Protein AF-A0A0C3BQ98-F1 (afdb_monomer)

Mean predicted aligned error: 16.41 Å

Foldseek 3Di:
DDDDDDDDDPDDDDPPPDDDDPDPDDDDDDDDDDDDPDPDPQDPVSVVVCVPVVDPPVPDPDPPPPDAAPPNHNQNPDLVSLVVLLVVLVVVLVVLVVQLLCLVVDPVSLLCNVVSVVVSCCSLVVSLVVLVCQLVPPPDVSNNVSSVVSNVSSVVVVVCVVPPPSSVVSVVVSDPPPDD

Solvent-accessible surface area (backbone atoms only — not comparable to full-atom values): 11215 Å² total; per-residue (Å²): 133,86,91,85,90,86,84,85,79,88,78,77,85,79,85,73,85,77,87,81,80,91,68,87,83,77,87,74,84,84,70,88,77,77,96,66,95,70,86,67,78,75,48,77,68,51,53,53,49,49,57,55,69,76,44,77,70,74,83,67,86,64,58,98,79,60,88,52,14,63,96,65,35,76,68,41,72,48,42,69,33,36,44,54,51,38,52,56,42,50,54,53,41,51,57,49,50,56,52,50,65,52,17,83,80,35,75,75,43,40,75,41,38,66,62,51,49,51,52,43,48,53,57,50,49,59,52,39,55,51,19,54,49,35,50,74,67,50,91,52,63,63,42,20,52,28,17,46,53,27,30,52,57,51,53,52,52,49,53,53,59,79,66,34,62,70,57,52,57,50,51,61,69,61,48,79,78,77,84,124

Radius of gyration: 25.15 Å; Cα contacts (8 Å, |Δi|>4): 95; chains: 1; bounding box: 72×60×64 Å

Structure (mmCIF, N/CA/C/O backbone):
data_AF-A0A0C3BQ98-F1
#
_entry.id   AF-A0A0C3BQ98-F1
#
loop_
_atom_site.group_PDB
_atom_site.id
_atom_site.type_symbol
_atom_site.label_atom_id
_atom_site.label_alt_id
_atom_site.label_comp_id
_atom_site.label_asym_id
_atom_site.label_entity_id
_atom_site.label_seq_id
_atom_site.pdbx_PDB_ins_code
_atom_site.Cartn_x
_atom_site.Cartn_y
_atom_site.Cartn_z
_atom_site.occupancy
_atom_site.B_iso_or_equiv
_atom_site.auth_seq_id
_atom_site.auth_comp_id
_atom_site.auth_asym_id
_atom_site.auth_atom_id
_atom_site.pdbx_PDB_model_num
ATOM 1 N N . MET A 1 1 ? -57.034 15.937 5.889 1.00 37.66 1 MET A N 1
ATOM 2 C CA . MET A 1 1 ? -57.687 14.872 5.102 1.00 37.66 1 MET A CA 1
ATOM 3 C C . MET A 1 1 ? -56.720 14.397 4.022 1.00 37.66 1 MET A C 1
ATOM 5 O O . MET A 1 1 ? -56.226 15.242 3.297 1.00 37.66 1 MET A O 1
ATOM 9 N N . LEU A 1 2 ? -56.441 13.083 4.004 1.00 43.16 2 LEU A N 1
ATOM 10 C CA . LEU A 1 2 ? -56.096 12.201 2.862 1.00 43.16 2 LEU A CA 1
ATOM 11 C C . LEU A 1 2 ? -55.005 12.688 1.869 1.00 43.16 2 LEU A C 1
ATOM 13 O O . LEU A 1 2 ? -55.239 13.595 1.090 1.00 43.16 2 LEU A O 1
ATOM 17 N N . ALA A 1 3 ? -53.755 12.208 1.924 1.00 34.78 3 ALA A N 1
ATOM 18 C CA . ALA A 1 3 ? -53.226 10.888 1.511 1.00 34.78 3 ALA A CA 1
ATOM 19 C C . ALA A 1 3 ? -52.983 10.709 -0.009 1.00 34.78 3 ALA A C 1
ATOM 21 O O . ALA A 1 3 ? -53.941 10.653 -0.772 1.00 34.78 3 ALA A O 1
ATOM 22 N N . ARG A 1 4 ? -51.700 10.509 -0.388 1.00 40.12 4 ARG A N 1
ATOM 23 C CA . ARG A 1 4 ? -51.112 9.464 -1.286 1.00 40.12 4 ARG A CA 1
ATOM 24 C C . ARG A 1 4 ? -49.801 9.971 -1.935 1.00 40.12 4 ARG A C 1
ATOM 26 O O . ARG A 1 4 ? -49.842 10.838 -2.790 1.00 40.12 4 ARG A O 1
ATOM 33 N N . THR A 1 5 ? -48.607 9.683 -1.400 1.00 40.16 5 THR A N 1
ATOM 34 C CA . THR A 1 5 ? -47.662 8.569 -1.701 1.00 40.16 5 THR A CA 1
ATOM 35 C C . THR A 1 5 ? -47.377 8.237 -3.170 1.00 40.16 5 THR A C 1
ATOM 37 O O . THR A 1 5 ? -48.206 7.618 -3.826 1.00 40.16 5 THR A O 1
ATOM 40 N N . ALA A 1 6 ? -46.111 8.425 -3.564 1.00 42.19 6 ALA A N 1
ATOM 41 C CA . ALA A 1 6 ? -45.351 7.491 -4.398 1.00 42.19 6 ALA A CA 1
ATOM 42 C C . ALA A 1 6 ? -43.887 7.467 -3.911 1.00 42.19 6 ALA A C 1
ATOM 44 O O . ALA A 1 6 ? -43.176 8.467 -3.968 1.00 42.19 6 ALA A O 1
ATOM 45 N N . ARG A 1 7 ? -43.473 6.325 -3.350 1.00 40.81 7 ARG A N 1
ATOM 46 C CA . ARG A 1 7 ? -42.096 5.998 -2.956 1.00 40.81 7 ARG A CA 1
ATOM 47 C C . ARG A 1 7 ? -41.482 5.217 -4.114 1.00 40.81 7 ARG A C 1
ATOM 49 O O . ARG A 1 7 ? -42.047 4.191 -4.466 1.00 40.81 7 ARG A O 1
ATOM 56 N N . ASN A 1 8 ? -40.328 5.627 -4.629 1.00 41.59 8 ASN A N 1
ATOM 57 C CA . ASN A 1 8 ? -39.486 4.755 -5.451 1.00 41.59 8 ASN A CA 1
ATOM 58 C C . ASN A 1 8 ? -38.131 4.599 -4.765 1.00 41.59 8 ASN A C 1
ATOM 60 O O . ASN A 1 8 ? -37.194 5.362 -4.979 1.00 41.59 8 ASN A O 1
ATOM 64 N N . ALA A 1 9 ? -38.078 3.600 -3.886 1.00 42.41 9 ALA A N 1
ATOM 65 C CA . ALA A 1 9 ? -36.849 3.039 -3.360 1.00 42.41 9 ALA A CA 1
ATOM 66 C C . ALA A 1 9 ? -36.303 2.046 -4.396 1.00 42.41 9 ALA A C 1
ATOM 68 O O . ALA A 1 9 ? -36.910 1.005 -4.644 1.00 42.41 9 ALA A O 1
ATOM 69 N N . LEU A 1 10 ? -35.158 2.363 -4.998 1.00 44.34 10 LEU A N 1
ATOM 70 C CA . LEU A 1 10 ? -34.371 1.404 -5.768 1.00 44.34 10 LEU A CA 1
ATOM 71 C C . LEU A 1 10 ? -33.711 0.431 -4.784 1.00 44.34 10 LEU A C 1
ATOM 73 O O . LEU A 1 10 ? -32.634 0.674 -4.241 1.00 44.34 10 LEU A O 1
ATOM 77 N N . LEU A 1 11 ? -34.419 -0.663 -4.515 1.00 43.22 11 LEU A N 1
ATOM 78 C CA . LEU A 1 11 ? -33.929 -1.812 -3.768 1.00 43.22 11 LEU A CA 1
ATOM 79 C C . LEU A 1 11 ? -32.884 -2.547 -4.616 1.00 43.22 11 LEU A C 1
ATOM 81 O O . LEU A 1 11 ? -33.194 -3.164 -5.632 1.00 43.22 11 LEU A O 1
ATOM 85 N N . LYS A 1 12 ? -31.629 -2.475 -4.178 1.00 54.31 12 LYS A N 1
ATOM 86 C CA . LYS A 1 12 ? -30.511 -3.260 -4.706 1.00 54.31 12 LYS A CA 1
ATOM 87 C C . LYS A 1 12 ? -30.712 -4.730 -4.294 1.00 54.31 12 LYS A C 1
ATOM 89 O O . LYS A 1 12 ? -30.929 -4.978 -3.105 1.00 54.31 12 LYS A O 1
ATOM 94 N N . PRO A 1 13 ? -30.654 -5.716 -5.205 1.00 43.34 13 PRO A N 1
ATOM 95 C CA . PRO A 1 13 ? -3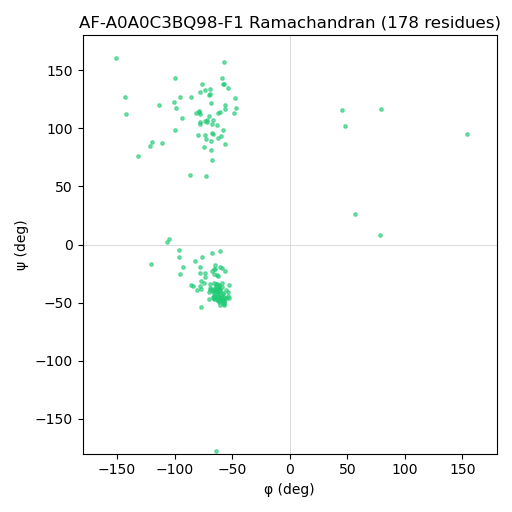0.817 -7.108 -4.813 1.00 43.34 13 PRO A CA 1
ATOM 96 C C . PRO A 1 13 ? -29.622 -7.574 -3.970 1.00 43.34 13 PRO A C 1
ATOM 98 O O . PRO A 1 13 ? -28.467 -7.528 -4.386 1.00 43.34 13 PRO A O 1
ATOM 101 N N . SER A 1 14 ? -29.939 -8.031 -2.759 1.00 50.44 14 SER A N 1
ATOM 102 C CA . SER A 1 14 ? -29.071 -8.824 -1.894 1.00 50.44 14 SER A CA 1
ATOM 103 C C . SER A 1 14 ? -28.863 -10.192 -2.544 1.00 50.44 14 SER A C 1
ATOM 105 O O . SER A 1 14 ? -29.749 -11.046 -2.502 1.00 50.44 14 SER A O 1
ATOM 107 N N . SER A 1 15 ? -27.697 -10.428 -3.144 1.00 50.41 15 SER A N 1
ATOM 108 C CA . SER A 1 15 ? -27.274 -11.779 -3.515 1.00 50.41 15 SER A CA 1
ATOM 109 C C . SER A 1 15 ? -26.844 -12.519 -2.248 1.00 50.41 15 SER A C 1
ATOM 111 O O . SER A 1 15 ? -25.676 -12.545 -1.862 1.00 50.41 15 SER A O 1
ATOM 113 N N . ARG A 1 16 ? -27.834 -13.078 -1.554 1.00 50.12 16 ARG A N 1
ATOM 114 C CA . ARG A 1 16 ? -27.657 -14.016 -0.449 1.00 50.12 16 ARG A CA 1
ATOM 115 C C . ARG A 1 16 ? -27.222 -15.348 -1.070 1.00 50.12 16 ARG A C 1
ATOM 117 O O . ARG A 1 16 ? -28.027 -16.008 -1.722 1.00 50.12 16 ARG A O 1
ATOM 124 N N . PHE A 1 17 ? -25.950 -15.715 -0.929 1.00 48.34 17 PHE A N 1
ATOM 125 C CA . PHE A 1 17 ? -25.436 -16.999 -1.409 1.00 48.34 17 PHE A CA 1
ATOM 126 C C . PHE A 1 17 ? -26.148 -18.129 -0.645 1.00 48.34 17 PHE A C 1
ATOM 128 O O . PHE A 1 17 ? -25.888 -18.363 0.534 1.00 48.34 17 PHE A O 1
ATOM 135 N N . ARG A 1 18 ? -27.124 -18.779 -1.290 1.00 46.47 18 ARG A N 1
ATOM 136 C CA . ARG A 1 18 ? -27.771 -19.997 -0.789 1.00 46.47 18 ARG A CA 1
ATOM 137 C C . ARG A 1 18 ? -26.822 -21.157 -1.069 1.00 46.47 18 ARG A C 1
ATOM 139 O O . ARG A 1 18 ? -26.722 -21.614 -2.203 1.00 46.47 18 ARG A O 1
ATOM 146 N N . GLY A 1 19 ? -26.135 -21.624 -0.032 1.00 47.50 19 GLY A N 1
ATOM 147 C CA . GLY A 1 19 ? -25.461 -22.914 -0.063 1.00 47.50 19 GLY A CA 1
ATOM 148 C C . GLY A 1 19 ? -26.493 -24.025 -0.250 1.00 47.50 19 GLY A C 1
ATOM 149 O O . GLY A 1 19 ? -27.320 -24.258 0.628 1.00 47.50 19 GLY A O 1
ATOM 150 N N . CYS A 1 20 ? -26.442 -24.699 -1.395 1.00 55.78 20 CYS A N 1
ATOM 151 C CA . CYS A 1 20 ? -27.194 -25.919 -1.663 1.00 55.78 20 CYS A CA 1
ATOM 152 C C . CYS A 1 20 ? -26.246 -26.960 -2.265 1.00 55.78 20 CYS A C 1
ATOM 154 O O . CYS A 1 20 ? -26.282 -27.220 -3.461 1.00 55.78 20 CYS A O 1
ATOM 156 N N . LEU A 1 21 ? -25.412 -27.576 -1.426 1.00 48.00 21 LEU A N 1
ATOM 157 C CA . LEU A 1 21 ? -24.852 -28.895 -1.713 1.00 48.00 21 LEU A CA 1
ATOM 158 C C . LEU A 1 21 ? -25.262 -29.832 -0.578 1.00 48.00 21 LEU A C 1
ATOM 160 O O . LEU A 1 21 ? -24.557 -30.030 0.406 1.00 48.00 21 LEU A O 1
ATOM 164 N N . HIS A 1 22 ? -26.469 -30.377 -0.722 1.00 53.94 22 HIS A N 1
ATOM 165 C CA . HIS A 1 22 ? -26.856 -31.628 -0.083 1.00 53.94 22 HIS A CA 1
ATOM 166 C C . HIS A 1 22 ? -26.042 -32.750 -0.741 1.00 53.94 22 HIS A C 1
ATOM 168 O O . HIS A 1 22 ? -26.472 -33.341 -1.728 1.0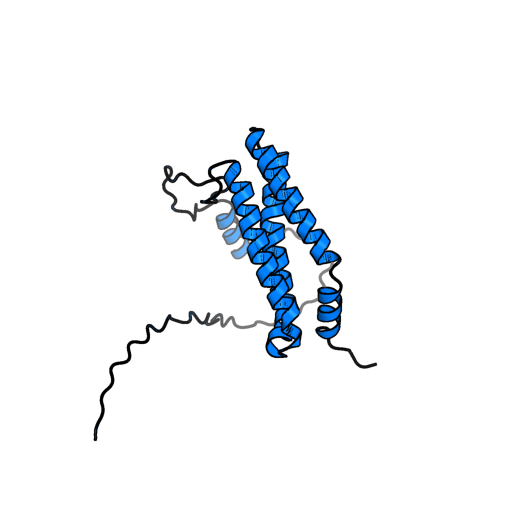0 53.94 22 HIS A O 1
ATOM 174 N N . ALA A 1 23 ? -24.856 -33.035 -0.211 1.00 51.78 23 ALA A N 1
ATOM 175 C CA . ALA A 1 23 ? -24.149 -34.276 -0.498 1.00 51.78 23 ALA A CA 1
ATOM 176 C C . ALA A 1 23 ? -24.377 -35.231 0.679 1.00 51.78 23 ALA A C 1
ATOM 178 O O . ALA A 1 23 ? -24.113 -34.887 1.833 1.00 51.78 23 ALA A O 1
ATOM 179 N N . LYS A 1 24 ? -24.922 -36.420 0.395 1.00 45.72 24 LYS A N 1
ATOM 180 C CA . LYS A 1 24 ? -25.098 -37.486 1.388 1.00 45.72 24 LYS A CA 1
ATOM 181 C C . LYS A 1 24 ? -23.743 -37.806 2.019 1.00 45.72 24 LYS A C 1
ATOM 183 O O . LYS A 1 24 ? -22.821 -38.262 1.349 1.00 45.72 24 LYS A O 1
ATOM 188 N N . ARG A 1 25 ? -23.644 -37.556 3.322 1.00 42.38 25 ARG A N 1
ATOM 189 C CA . ARG A 1 25 ? -22.464 -37.810 4.145 1.00 42.38 25 ARG A CA 1
ATOM 190 C C . ARG A 1 25 ? -22.341 -39.319 4.375 1.00 42.38 25 ARG A C 1
ATOM 192 O O . ARG A 1 25 ? -22.972 -39.847 5.284 1.00 42.38 25 ARG A O 1
ATOM 199 N N . ASN A 1 26 ? -21.557 -40.012 3.551 1.00 45.25 26 ASN A N 1
ATOM 200 C CA . ASN A 1 26 ? -21.072 -41.344 3.907 1.00 45.25 26 ASN A CA 1
ATOM 201 C C . ASN A 1 26 ? -19.897 -41.172 4.872 1.00 45.25 26 ASN A C 1
ATOM 203 O O . ASN A 1 26 ? -18.868 -40.592 4.530 1.00 45.25 26 ASN A O 1
ATOM 207 N N . VAL A 1 27 ? -20.094 -41.623 6.107 1.00 44.62 27 VAL A N 1
ATOM 208 C CA . VAL A 1 27 ? -19.064 -41.647 7.143 1.00 44.62 27 VAL A CA 1
ATOM 209 C C . VAL A 1 27 ? -18.070 -42.744 6.776 1.00 44.62 27 VAL A C 1
ATOM 211 O O . VAL A 1 27 ? -18.381 -43.925 6.890 1.00 44.62 27 VAL A O 1
ATOM 214 N N . VAL A 1 28 ? -16.878 -42.358 6.328 1.00 48.75 28 VAL A N 1
ATOM 215 C CA . VAL A 1 28 ? -15.735 -43.271 6.243 1.00 48.75 28 VAL A CA 1
ATOM 216 C C . VAL A 1 28 ? -14.879 -43.030 7.480 1.00 48.75 28 VAL A C 1
ATOM 218 O O . VAL A 1 28 ? -14.391 -41.923 7.704 1.00 48.75 28 VAL A O 1
ATOM 221 N N . HIS A 1 29 ? -14.747 -44.062 8.310 1.00 44.69 29 HIS A N 1
ATOM 222 C CA . HIS A 1 29 ? -13.857 -44.067 9.465 1.00 44.69 29 HIS A CA 1
ATOM 223 C C . HIS A 1 29 ? -12.418 -43.768 9.024 1.00 44.69 29 HIS A C 1
ATOM 225 O O . HIS A 1 29 ? -11.831 -44.507 8.234 1.00 44.69 29 HIS A O 1
ATOM 231 N N . VAL A 1 30 ? -11.844 -42.686 9.551 1.00 42.62 30 VAL A N 1
ATOM 232 C CA . VAL A 1 30 ? -10.431 -42.348 9.361 1.00 42.62 30 VAL A CA 1
ATOM 233 C C . VAL A 1 30 ? -9.614 -43.207 10.323 1.00 42.62 30 VAL A C 1
ATOM 235 O O . VAL A 1 30 ? -9.442 -42.865 11.490 1.00 42.62 30 VAL A O 1
ATOM 238 N N . ALA A 1 31 ? -9.133 -44.350 9.839 1.00 52.94 31 ALA A N 1
ATOM 239 C CA . ALA A 1 31 ? -7.988 -45.009 10.450 1.00 52.94 31 ALA A CA 1
ATOM 240 C C . ALA A 1 31 ? -6.726 -44.205 10.099 1.00 52.94 31 ALA A C 1
ATOM 242 O O . ALA A 1 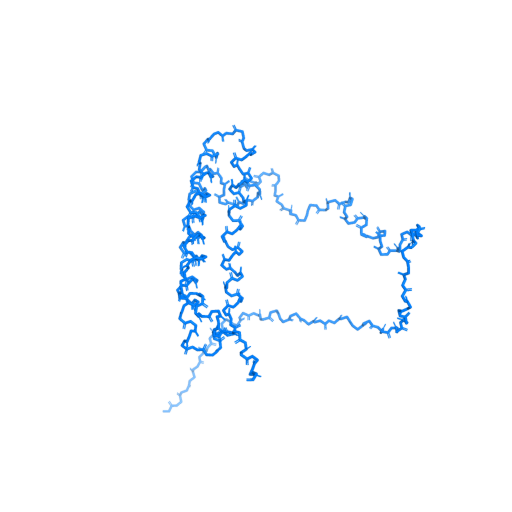31 ? -6.541 -43.808 8.946 1.00 52.94 31 ALA A O 1
ATOM 243 N N . SER A 1 32 ? -5.893 -43.946 11.110 1.00 53.06 32 SER A N 1
ATOM 244 C CA . SER A 1 32 ? -4.603 -43.258 11.001 1.00 53.06 32 SER A CA 1
ATOM 245 C C . SER A 1 32 ? -3.784 -43.822 9.835 1.00 53.06 32 SER A C 1
ATOM 247 O O . SER A 1 32 ? -3.474 -45.013 9.809 1.00 53.06 32 SER A O 1
ATOM 249 N N . ARG A 1 33 ? -3.477 -42.985 8.837 1.00 50.53 33 ARG A N 1
ATOM 250 C CA . ARG A 1 33 ? -2.688 -43.384 7.667 1.00 50.53 33 ARG A CA 1
ATOM 251 C C . ARG A 1 33 ? -1.219 -43.062 7.915 1.00 50.53 33 ARG A C 1
ATOM 253 O O . ARG A 1 33 ? -0.826 -41.899 7.898 1.00 50.53 33 ARG A O 1
ATOM 260 N N . SER A 1 34 ? -0.419 -44.104 8.116 1.00 50.38 34 SER A N 1
ATOM 261 C CA . SER A 1 34 ? 1.034 -44.057 7.955 1.00 50.38 34 SER A CA 1
ATOM 262 C C . SER A 1 34 ? 1.379 -43.621 6.527 1.00 50.38 34 SER A C 1
ATOM 264 O O . SER A 1 34 ? 0.732 -44.052 5.571 1.00 50.38 34 SER A O 1
ATOM 266 N N . ALA A 1 35 ? 2.376 -42.746 6.385 1.00 51.47 35 ALA A N 1
ATOM 267 C CA . ALA A 1 35 ? 2.827 -42.230 5.099 1.00 51.47 35 ALA A CA 1
ATOM 268 C C . ALA A 1 35 ? 3.460 -43.352 4.262 1.00 51.47 35 ALA A C 1
ATOM 270 O O . ALA A 1 35 ? 4.635 -43.680 4.400 1.00 51.47 35 ALA A O 1
ATOM 271 N N . SER A 1 36 ? 2.655 -43.947 3.392 1.00 51.03 36 SER A N 1
ATOM 272 C CA . SER A 1 36 ? 3.108 -44.773 2.283 1.00 51.03 36 SER A CA 1
ATOM 273 C C . SER A 1 36 ? 2.741 -44.033 1.005 1.00 51.03 36 SER A C 1
ATOM 275 O O . SER A 1 36 ? 1.569 -43.738 0.773 1.00 51.03 36 SER A O 1
ATOM 277 N N . THR A 1 37 ? 3.744 -43.703 0.196 1.00 58.44 37 THR A N 1
ATOM 278 C CA . THR A 1 37 ? 3.603 -43.169 -1.162 1.00 58.44 37 THR A CA 1
ATOM 279 C C . THR A 1 37 ? 3.014 -44.250 -2.067 1.00 58.44 37 THR A C 1
ATOM 281 O O . THR A 1 37 ? 3.694 -44.862 -2.883 1.00 58.44 37 THR A O 1
ATOM 284 N N . VAL A 1 38 ? 1.725 -44.527 -1.888 1.00 55.88 38 VAL A N 1
ATOM 285 C CA . VAL A 1 38 ? 0.943 -45.301 -2.844 1.00 55.88 38 VAL A CA 1
ATOM 286 C C . VAL A 1 38 ? 0.611 -44.350 -3.983 1.00 55.88 38 VAL A C 1
ATOM 288 O O . VAL A 1 38 ? -0.142 -43.394 -3.796 1.00 55.88 38 VAL A O 1
ATOM 291 N N . THR A 1 39 ? 1.187 -44.598 -5.156 1.00 61.97 39 THR A N 1
ATOM 292 C CA . THR A 1 39 ? 0.812 -43.935 -6.406 1.00 61.97 39 THR A CA 1
ATOM 293 C C . THR A 1 39 ? -0.590 -44.411 -6.781 1.00 61.97 39 THR A C 1
ATOM 295 O O . THR A 1 39 ? -0.769 -45.364 -7.535 1.00 61.97 39 THR A O 1
ATOM 298 N N . LEU A 1 40 ? -1.604 -43.812 -6.159 1.00 65.00 40 LEU A N 1
ATOM 299 C CA . LEU A 1 40 ? -2.990 -44.039 -6.535 1.00 65.00 40 LEU A CA 1
ATOM 300 C C . LEU A 1 40 ? -3.206 -43.407 -7.918 1.00 65.00 40 LEU A C 1
ATOM 302 O O . LEU A 1 40 ? -2.756 -42.278 -8.135 1.00 65.00 40 LEU A O 1
ATOM 306 N N . PRO A 1 41 ? -3.856 -44.108 -8.863 1.00 68.94 41 PRO A N 1
ATOM 307 C CA . PRO A 1 41 ? -4.253 -43.494 -10.120 1.00 68.94 41 PRO A CA 1
ATOM 308 C C . PRO A 1 41 ? -5.142 -42.288 -9.813 1.00 68.94 41 PRO A C 1
ATOM 310 O O . PRO A 1 41 ? -5.979 -42.356 -8.910 1.00 68.94 41 PRO A O 1
ATOM 313 N N . ALA A 1 42 ? -4.921 -41.194 -10.545 1.00 72.06 42 ALA A N 1
ATOM 314 C CA . ALA A 1 42 ? -5.669 -39.954 -10.390 1.00 72.06 42 ALA A CA 1
ATOM 315 C C . ALA A 1 42 ? -7.174 -40.257 -10.341 1.00 72.06 42 ALA A C 1
ATOM 317 O O . ALA A 1 42 ? -7.706 -40.945 -11.219 1.00 72.06 42 ALA A O 1
ATOM 318 N N . SER A 1 43 ? -7.849 -39.774 -9.295 1.00 79.81 43 SER A N 1
ATOM 319 C CA . SER A 1 43 ? -9.305 -39.830 -9.210 1.00 79.81 43 SER A CA 1
ATOM 320 C C . SER A 1 43 ? -9.911 -39.127 -10.427 1.00 79.81 43 SER A C 1
ATOM 322 O O . SER A 1 43 ? -9.289 -38.255 -11.033 1.00 79.81 43 SER A O 1
ATOM 324 N N . VAL A 1 44 ? -11.157 -39.456 -10.773 1.00 79.00 44 VAL A N 1
ATOM 325 C CA . VAL A 1 44 ? -11.905 -38.744 -11.827 1.00 79.00 44 VAL A CA 1
ATOM 326 C C . VAL A 1 44 ? -11.914 -37.229 -11.564 1.00 79.00 44 VAL A C 1
ATOM 328 O O . VAL A 1 44 ? -11.793 -36.440 -12.500 1.00 79.00 44 VAL A O 1
ATOM 331 N N . ASP A 1 45 ? -11.963 -36.834 -10.289 1.00 77.31 45 ASP A N 1
ATOM 332 C CA . ASP A 1 45 ? -11.874 -35.434 -9.863 1.00 77.31 45 ASP A CA 1
ATOM 333 C C . ASP A 1 45 ? -10.473 -34.838 -10.089 1.00 77.31 45 ASP A C 1
ATOM 335 O O . ASP A 1 45 ? -10.354 -33.701 -10.547 1.00 77.31 45 ASP A O 1
ATOM 339 N N . ASP A 1 46 ? -9.407 -35.607 -9.843 1.00 82.31 46 ASP A N 1
ATOM 340 C CA . ASP A 1 46 ? -8.022 -35.164 -10.059 1.00 82.31 46 ASP A CA 1
ATOM 341 C C . ASP A 1 46 ? -7.752 -34.939 -11.555 1.00 82.31 46 ASP A C 1
ATOM 343 O O . ASP A 1 46 ? -7.134 -33.948 -11.941 1.00 82.31 46 ASP A O 1
ATOM 347 N N . ILE A 1 47 ? -8.288 -35.808 -12.418 1.00 80.69 47 ILE A N 1
ATOM 348 C CA . ILE A 1 47 ? -8.206 -35.666 -13.881 1.00 80.69 47 ILE A CA 1
ATOM 349 C C . ILE A 1 47 ? -8.969 -34.416 -14.350 1.00 80.69 47 ILE A C 1
ATOM 351 O O . ILE A 1 47 ? -8.516 -33.702 -15.250 1.00 80.69 47 ILE A O 1
ATOM 355 N N . ALA A 1 48 ? -10.109 -34.108 -13.725 1.00 77.38 48 ALA A N 1
ATOM 356 C CA . ALA A 1 48 ? -10.858 -32.892 -14.024 1.00 77.38 48 ALA A CA 1
ATOM 357 C C . ALA A 1 48 ? -10.068 -31.623 -13.648 1.00 77.38 48 ALA A C 1
ATOM 359 O O . ALA A 1 48 ? -10.072 -30.658 -14.416 1.00 77.38 48 ALA A O 1
ATOM 360 N N . LEU A 1 49 ? -9.341 -31.631 -12.525 1.00 78.38 49 LEU A N 1
ATOM 361 C CA . LEU A 1 49 ? -8.470 -30.521 -12.123 1.00 78.38 49 LEU A CA 1
ATOM 362 C C . LEU A 1 49 ? -7.295 -30.326 -13.086 1.00 78.38 49 LEU A C 1
ATOM 364 O O . LEU A 1 49 ? -7.011 -29.188 -13.456 1.00 78.38 49 LEU A O 1
ATOM 368 N N . VAL A 1 50 ? -6.671 -31.410 -13.555 1.00 81.19 50 VAL A N 1
ATOM 369 C CA . VAL A 1 50 ? -5.602 -31.350 -14.571 1.00 81.19 50 VAL A CA 1
ATOM 370 C C . VAL A 1 50 ? -6.089 -30.608 -15.818 1.00 81.19 50 VAL A C 1
ATOM 372 O O . VAL A 1 50 ? -5.450 -29.661 -16.265 1.00 81.19 50 VAL A O 1
ATOM 375 N N . SER A 1 51 ? -7.291 -30.926 -16.311 1.00 76.56 51 SER A N 1
ATOM 376 C CA . SER A 1 51 ? -7.863 -30.235 -17.476 1.00 76.56 51 SER A CA 1
ATOM 377 C C . SER A 1 51 ? -8.135 -28.739 -17.254 1.00 76.56 51 SER A C 1
ATOM 379 O O . SER A 1 51 ? -8.130 -27.971 -18.214 1.00 76.56 51 SER A O 1
ATOM 381 N N . LEU A 1 52 ? -8.365 -28.310 -16.006 1.00 75.94 52 LEU A N 1
ATOM 382 C CA . LEU A 1 52 ? -8.591 -26.907 -15.652 1.00 75.94 52 LEU A CA 1
ATOM 383 C C . LEU A 1 52 ? -7.283 -26.104 -15.621 1.00 75.94 52 LEU A C 1
ATOM 385 O O . LEU A 1 52 ? -7.286 -24.942 -16.023 1.00 75.94 52 LEU A O 1
ATOM 389 N N . PHE A 1 53 ? -6.190 -26.705 -15.143 1.00 76.56 53 PHE A N 1
ATOM 390 C CA . PHE A 1 53 ? -4.885 -26.045 -15.044 1.00 76.56 53 PHE A CA 1
ATOM 391 C C . PHE A 1 53 ? -4.093 -26.099 -16.358 1.00 76.56 53 PHE A C 1
ATOM 393 O O . PHE A 1 53 ? -3.456 -25.109 -16.715 1.00 76.56 53 PHE A O 1
ATOM 400 N N . ASP A 1 54 ? -4.194 -27.198 -17.110 1.00 81.50 54 ASP A N 1
ATOM 401 C CA . ASP A 1 54 ? -3.485 -27.382 -18.386 1.00 81.50 54 ASP A CA 1
ATOM 402 C C . ASP A 1 54 ? -4.148 -26.640 -19.552 1.00 81.50 54 ASP A C 1
ATOM 404 O O . ASP A 1 54 ? -3.520 -26.375 -20.579 1.00 81.50 54 ASP A O 1
ATOM 408 N N . GLN A 1 55 ? -5.426 -26.284 -19.408 1.00 73.19 55 GLN A N 1
ATOM 409 C CA . GLN A 1 55 ? -6.130 -25.421 -20.348 1.00 73.19 55 GLN A CA 1
ATOM 410 C C . GLN A 1 55 ? -6.409 -24.084 -19.670 1.00 73.19 55 GLN A C 1
ATOM 412 O O . GLN A 1 55 ? -7.501 -23.910 -19.116 1.00 73.19 55 GLN A O 1
ATOM 417 N N . PRO A 1 56 ? -5.480 -23.110 -19.730 1.00 63.59 56 PRO A N 1
ATOM 418 C CA . PRO A 1 56 ? -5.779 -21.753 -19.309 1.00 63.59 56 PRO A CA 1
ATOM 419 C C . PRO A 1 56 ? -6.887 -21.211 -20.215 1.00 63.59 56 PRO A C 1
ATOM 421 O O . PRO A 1 56 ? -6.658 -20.662 -21.292 1.00 63.59 56 PRO A O 1
ATOM 424 N N . LYS A 1 57 ? -8.141 -21.388 -19.799 1.00 60.53 57 LYS A N 1
ATOM 425 C CA . LYS A 1 57 ? -9.260 -20.662 -20.380 1.00 60.53 57 LYS A CA 1
ATOM 426 C C . LYS A 1 57 ? -9.012 -19.220 -19.980 1.00 60.53 57 LYS A C 1
ATOM 428 O O . LYS A 1 57 ? -9.169 -18.891 -18.808 1.00 60.53 57 LYS A O 1
ATOM 433 N N . ASN A 1 58 ? -8.604 -18.380 -20.933 1.00 60.41 58 ASN A N 1
ATOM 434 C CA . ASN A 1 58 ? -8.537 -16.932 -20.759 1.00 60.41 58 ASN A CA 1
ATOM 435 C C . ASN A 1 58 ? -9.929 -16.429 -20.340 1.00 60.41 58 ASN A C 1
ATOM 437 O O . ASN A 1 58 ? -10.758 -16.056 -21.168 1.00 60.41 58 ASN A O 1
ATOM 441 N N . GLY A 1 59 ? -10.207 -16.461 -19.035 1.00 56.12 59 GLY A N 1
ATOM 442 C CA . GLY A 1 59 ? -11.456 -16.005 -18.426 1.00 56.12 59 GLY A CA 1
ATOM 443 C C . GLY A 1 59 ? -11.638 -14.493 -18.543 1.00 56.12 59 GLY A C 1
ATOM 444 O O . GLY A 1 59 ? -12.712 -13.972 -18.258 1.00 56.12 59 GLY A O 1
ATOM 445 N N . PHE A 1 60 ? -10.614 -13.793 -19.025 1.00 58.38 60 PHE A N 1
ATOM 446 C CA . PHE A 1 60 ? -10.661 -12.387 -19.363 1.00 58.38 60 PHE A CA 1
ATOM 447 C C . PHE A 1 60 ? -10.833 -12.250 -20.875 1.00 58.38 60 PHE A C 1
ATOM 449 O O . PHE A 1 60 ? -9.877 -12.323 -21.640 1.00 58.38 60 PHE A O 1
ATOM 456 N N . LYS A 1 61 ? -12.076 -12.032 -21.317 1.00 59.34 61 LYS A N 1
ATOM 457 C CA . LYS A 1 61 ? -12.368 -11.513 -22.661 1.00 59.34 61 LYS A CA 1
ATOM 458 C C . LYS A 1 61 ? -11.991 -10.025 -22.726 1.00 59.34 61 LYS A C 1
ATOM 460 O O . LYS A 1 61 ? -12.858 -9.181 -22.934 1.00 59.34 61 LYS A O 1
ATOM 465 N N . SER A 1 62 ? -10.732 -9.673 -22.481 1.00 60.22 62 SER A N 1
ATOM 466 C CA . SER A 1 62 ? -10.216 -8.372 -22.904 1.00 60.22 62 SER A CA 1
ATOM 467 C C . SER A 1 62 ? -9.977 -8.446 -24.409 1.00 60.22 62 SER A C 1
ATOM 469 O O . SER A 1 62 ? -9.521 -9.469 -24.925 1.00 60.22 62 SER A O 1
ATOM 471 N N . SER A 1 63 ? -10.338 -7.396 -25.153 1.00 65.50 63 SER A N 1
ATOM 472 C CA . SER A 1 63 ? -9.906 -7.335 -26.547 1.00 65.50 63 SER A CA 1
ATOM 473 C C . SER A 1 63 ? -8.369 -7.365 -26.557 1.00 65.50 63 SER A C 1
ATOM 475 O O . SER A 1 63 ? -7.753 -6.749 -25.687 1.00 65.50 63 SER A O 1
ATOM 477 N N . PRO A 1 64 ? -7.719 -8.031 -27.524 1.00 61.06 64 PRO A N 1
ATOM 478 C CA . PRO A 1 64 ? -6.258 -7.992 -27.658 1.00 61.06 64 PRO A CA 1
ATOM 479 C C . PRO A 1 64 ? -5.706 -6.570 -27.898 1.00 61.06 64 PRO A C 1
ATOM 481 O O . PRO A 1 64 ? -4.499 -6.368 -27.897 1.00 61.06 64 PRO A O 1
ATOM 484 N N . PHE A 1 65 ? -6.592 -5.585 -28.077 1.00 61.59 65 PHE A N 1
ATOM 485 C CA . PHE A 1 65 ? -6.297 -4.160 -28.217 1.00 61.59 65 PHE A CA 1
ATOM 486 C C . PHE A 1 65 ? -6.660 -3.334 -26.973 1.00 61.59 65 PHE A C 1
ATOM 488 O O . PHE A 1 65 ? -6.537 -2.111 -26.996 1.00 61.59 65 PHE A O 1
ATOM 495 N N . ALA A 1 66 ? -7.154 -3.957 -25.900 1.00 65.81 66 ALA A N 1
ATOM 496 C CA . ALA A 1 66 ? -7.445 -3.254 -24.662 1.00 65.81 66 ALA A CA 1
ATOM 497 C C . ALA A 1 66 ? -6.117 -2.878 -24.001 1.00 65.81 66 ALA A C 1
ATOM 499 O O . ALA A 1 66 ? -5.424 -3.728 -23.448 1.00 65.81 66 ALA A O 1
ATOM 500 N N . TYR A 1 67 ? -5.764 -1.596 -24.077 1.00 66.44 67 TYR A N 1
ATOM 501 C CA . TYR A 1 67 ? -4.615 -1.045 -23.374 1.00 66.44 67 TYR A CA 1
ATOM 502 C C . TYR A 1 67 ? -4.894 -1.088 -21.867 1.00 66.44 67 TYR A C 1
ATOM 504 O O . TYR A 1 67 ? -5.593 -0.234 -21.323 1.00 66.44 67 TYR A O 1
ATOM 512 N N . THR A 1 68 ? -4.408 -2.128 -21.198 1.00 75.62 68 THR A N 1
ATOM 513 C CA . THR A 1 68 ? -4.411 -2.221 -19.737 1.00 75.62 68 THR A CA 1
ATOM 514 C C . THR A 1 68 ? -3.033 -1.846 -19.218 1.00 75.62 68 THR A C 1
ATOM 516 O O . THR A 1 68 ? -2.032 -2.194 -19.844 1.00 75.62 68 THR A O 1
ATOM 519 N N . GLY A 1 69 ? -2.968 -1.164 -18.075 1.00 79.69 69 GLY A N 1
ATOM 520 C CA . GLY A 1 69 ? -1.697 -0.901 -17.406 1.00 79.69 69 GLY A CA 1
ATOM 521 C C . GLY A 1 69 ? -0.999 -2.182 -16.934 1.00 79.69 69 GLY A C 1
ATOM 522 O O . GLY A 1 69 ? -1.477 -3.299 -17.168 1.00 79.69 69 GLY A O 1
ATOM 523 N N . ILE A 1 70 ? 0.141 -2.023 -16.263 1.00 80.31 70 ILE A N 1
ATOM 524 C CA . ILE A 1 70 ? 0.970 -3.147 -15.811 1.00 80.31 70 ILE A CA 1
ATOM 525 C C . ILE A 1 70 ? 0.133 -4.143 -14.984 1.00 80.31 70 ILE A C 1
ATOM 527 O O . ILE A 1 70 ? -0.688 -3.755 -14.151 1.00 80.31 70 ILE A O 1
ATOM 531 N N . PHE A 1 71 ? 0.300 -5.438 -15.281 1.00 79.00 71 PHE A N 1
ATOM 532 C CA . PHE A 1 71 ? -0.447 -6.567 -14.703 1.00 79.00 71 PHE A CA 1
ATOM 533 C C . PHE A 1 71 ? -1.973 -6.490 -14.869 1.00 79.00 71 PHE A C 1
ATOM 535 O O . PHE A 1 71 ? -2.723 -7.050 -14.074 1.00 79.00 71 PHE A O 1
ATOM 542 N N . GLY A 1 72 ? -2.457 -5.791 -15.899 1.00 75.50 72 GLY A N 1
ATOM 543 C CA . GLY A 1 72 ? -3.891 -5.612 -16.117 1.00 75.50 72 GLY A CA 1
ATOM 544 C C . GLY A 1 72 ? -4.515 -4.546 -15.213 1.00 75.50 72 GLY A C 1
ATOM 545 O O . GLY A 1 72 ? -5.737 -4.399 -15.204 1.00 75.50 72 GLY A O 1
ATOM 546 N N . HIS A 1 73 ? -3.707 -3.786 -14.465 1.00 79.25 73 HIS A N 1
ATOM 547 C CA . HIS A 1 73 ? -4.206 -2.734 -13.592 1.00 79.25 73 HIS A CA 1
ATOM 548 C C . HIS A 1 73 ? -4.545 -1.480 -14.417 1.00 79.25 73 HIS A C 1
ATOM 550 O O . HIS A 1 73 ? -3.646 -0.844 -14.970 1.00 79.25 73 HIS A O 1
ATOM 556 N N . PRO A 1 74 ? -5.821 -1.058 -14.501 1.00 78.38 74 PRO A N 1
ATOM 557 C CA . PRO A 1 74 ? -6.254 -0.027 -15.448 1.00 78.38 74 PRO A CA 1
ATOM 558 C C . PRO A 1 74 ? -5.653 1.354 -15.171 1.00 78.38 74 PRO A C 1
ATOM 560 O O . PRO A 1 74 ? -5.602 2.187 -16.069 1.00 78.38 74 PRO A O 1
ATOM 563 N N . THR A 1 75 ? -5.194 1.611 -13.944 1.00 81.69 75 THR A N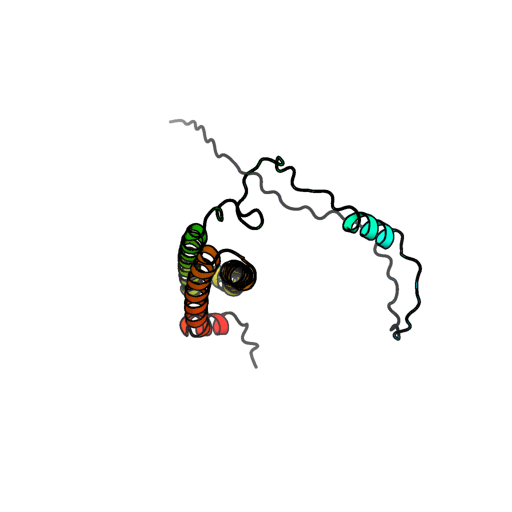 1
ATOM 564 C CA . THR A 1 75 ? -4.584 2.898 -13.591 1.00 81.69 75 THR A CA 1
ATOM 565 C C . THR A 1 75 ? -3.067 2.914 -13.751 1.00 81.69 75 THR A C 1
ATOM 567 O O . THR A 1 75 ? -2.519 4.001 -13.858 1.00 81.69 75 THR A O 1
ATOM 570 N N . LEU A 1 76 ? -2.377 1.765 -13.800 1.00 87.31 76 LEU A N 1
ATOM 571 C CA . LEU A 1 76 ? -0.905 1.702 -13.852 1.00 87.31 76 LEU A CA 1
ATOM 572 C C . LEU A 1 76 ? -0.395 1.783 -15.290 1.00 87.31 76 LEU A C 1
ATOM 574 O O . LEU A 1 76 ? 0.235 0.861 -15.803 1.00 87.31 76 LEU A O 1
ATOM 578 N N . ILE A 1 77 ? -0.723 2.884 -15.958 1.00 89.88 77 ILE A N 1
ATOM 579 C CA . ILE A 1 77 ? -0.383 3.130 -17.366 1.00 89.88 77 ILE A CA 1
ATOM 580 C C . ILE A 1 77 ? 0.895 3.962 -17.548 1.00 89.88 77 ILE A C 1
ATOM 582 O O . ILE A 1 77 ? 1.387 4.074 -18.668 1.00 89.88 77 ILE A O 1
ATOM 586 N N . SER A 1 78 ? 1.419 4.554 -16.472 1.00 92.56 78 SER A N 1
ATOM 587 C CA . SER A 1 78 ? 2.639 5.367 -16.459 1.00 92.56 78 SER A CA 1
ATOM 588 C C . SER A 1 78 ? 3.343 5.286 -15.094 1.00 92.56 78 SER A C 1
ATOM 590 O O . SER A 1 78 ? 2.676 4.968 -14.106 1.00 92.56 78 SER A O 1
ATOM 592 N N . PRO A 1 79 ? 4.646 5.618 -14.995 1.00 93.50 79 PRO A N 1
ATOM 593 C CA . PRO A 1 79 ? 5.373 5.627 -13.720 1.00 93.50 79 PRO A CA 1
ATOM 594 C C . PRO A 1 79 ? 4.679 6.460 -12.633 1.00 93.50 79 PRO A C 1
ATOM 596 O O . PRO A 1 79 ? 4.425 5.966 -11.540 1.00 93.50 79 PRO A O 1
ATOM 599 N N . ASN A 1 80 ? 4.225 7.675 -12.966 1.00 92.69 80 ASN A N 1
ATOM 600 C CA . ASN A 1 80 ? 3.522 8.562 -12.025 1.00 92.69 80 ASN A CA 1
ATOM 601 C C . ASN A 1 80 ? 2.216 7.965 -11.470 1.00 92.69 80 ASN A C 1
ATOM 603 O O . ASN A 1 80 ? 1.714 8.413 -10.437 1.00 92.69 80 ASN A O 1
ATOM 607 N N . ALA A 1 81 ? 1.640 6.962 -12.139 1.00 91.75 81 ALA A N 1
ATOM 608 C CA . ALA A 1 81 ? 0.472 6.273 -11.616 1.00 91.75 81 ALA A CA 1
ATOM 609 C C . ALA A 1 81 ? 0.774 5.455 -10.350 1.00 91.75 81 ALA A C 1
ATOM 611 O O . ALA A 1 81 ? -0.151 5.218 -9.574 1.00 91.75 81 ALA A O 1
ATOM 612 N N . PHE A 1 82 ? 2.033 5.059 -10.111 1.00 90.75 82 PHE A N 1
ATOM 613 C CA . PHE A 1 82 ? 2.447 4.436 -8.850 1.00 90.75 82 PHE A CA 1
ATOM 614 C C . PHE A 1 82 ? 2.335 5.408 -7.682 1.00 90.75 82 PHE A C 1
ATOM 616 O O . PHE A 1 82 ? 1.744 5.059 -6.662 1.00 90.75 82 PHE A O 1
ATOM 623 N N . THR A 1 83 ? 2.814 6.641 -7.850 1.00 91.94 83 THR A N 1
ATOM 624 C CA . THR A 1 83 ? 2.696 7.685 -6.825 1.00 91.94 83 THR A CA 1
ATOM 625 C C . THR A 1 83 ? 1.225 7.949 -6.497 1.00 91.94 83 THR A C 1
ATOM 627 O O . THR A 1 83 ? 0.829 7.899 -5.334 1.00 91.94 83 THR A O 1
ATOM 630 N N . ALA A 1 84 ? 0.376 8.098 -7.522 1.00 93.69 84 ALA A N 1
ATOM 631 C CA . ALA A 1 84 ? -1.063 8.281 -7.329 1.00 93.69 84 ALA A CA 1
ATOM 632 C C . ALA A 1 84 ? -1.741 7.072 -6.651 1.00 93.69 84 ALA A C 1
ATOM 634 O O . ALA A 1 84 ? -2.644 7.245 -5.827 1.00 93.69 84 ALA A O 1
ATOM 635 N N . LEU A 1 85 ? -1.319 5.844 -6.980 1.00 94.44 85 LEU A N 1
ATOM 636 C CA . LEU A 1 85 ? -1.809 4.624 -6.335 1.00 94.44 85 LEU A CA 1
ATOM 637 C C . LEU A 1 85 ? -1.410 4.583 -4.854 1.00 94.44 85 LEU A C 1
ATOM 639 O O . LEU A 1 85 ? -2.260 4.285 -4.013 1.00 94.44 85 LEU A O 1
ATOM 643 N N . ALA A 1 86 ? -0.160 4.916 -4.532 1.00 96.25 86 ALA A N 1
ATOM 644 C CA . ALA A 1 86 ? 0.339 4.972 -3.163 1.00 96.25 86 ALA A CA 1
ATOM 645 C C . ALA A 1 86 ? -0.405 6.031 -2.338 1.00 96.25 86 ALA A C 1
ATOM 647 O O . ALA A 1 86 ? -0.918 5.712 -1.268 1.00 96.25 86 ALA A O 1
ATOM 648 N N . ASP A 1 87 ? -0.574 7.247 -2.863 1.00 96.62 87 ASP A N 1
ATOM 649 C CA . ASP A 1 87 ? -1.283 8.334 -2.174 1.00 96.62 87 ASP A CA 1
ATOM 650 C C . ASP A 1 87 ? -2.751 7.980 -1.905 1.00 96.62 87 ASP A C 1
ATOM 652 O O . ASP A 1 87 ? -3.267 8.155 -0.797 1.00 96.62 87 ASP A O 1
ATOM 656 N N . ALA A 1 88 ? -3.436 7.417 -2.904 1.00 96.44 88 ALA A N 1
ATOM 657 C CA . ALA A 1 88 ? -4.821 6.991 -2.752 1.00 96.44 88 ALA A CA 1
ATOM 658 C C . ALA A 1 88 ? -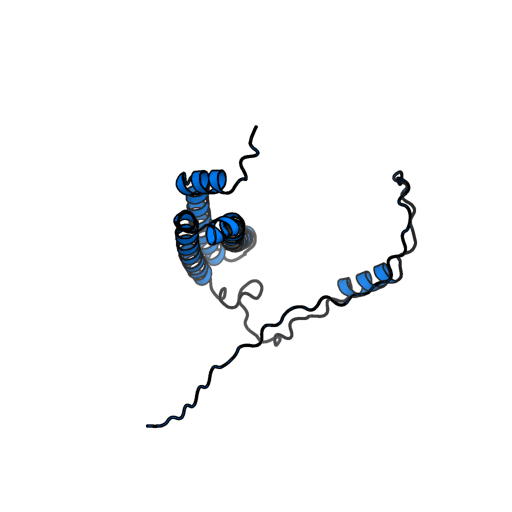4.965 5.828 -1.754 1.00 96.44 88 ALA A C 1
ATOM 660 O O . ALA A 1 88 ? -5.986 5.717 -1.071 1.00 96.44 88 ALA A O 1
ATOM 661 N N . THR A 1 89 ? -3.970 4.946 -1.683 1.00 97.19 89 THR A N 1
ATOM 662 C CA . THR A 1 89 ? -3.918 3.835 -0.722 1.00 97.19 89 THR A CA 1
ATOM 663 C C . THR A 1 89 ? -3.680 4.360 0.686 1.00 97.19 89 THR A C 1
ATOM 665 O O . THR A 1 89 ? -4.446 4.026 1.588 1.00 97.19 89 THR A O 1
ATOM 668 N N . LEU A 1 90 ? -2.711 5.261 0.857 1.00 98.00 90 LEU A N 1
ATOM 669 C CA . LEU A 1 90 ? -2.387 5.903 2.126 1.00 98.00 90 LEU A CA 1
ATOM 670 C C . LEU A 1 90 ? -3.595 6.643 2.708 1.00 98.00 90 LEU A C 1
ATOM 672 O O . LEU A 1 90 ? -3.952 6.418 3.862 1.00 98.00 90 LEU A O 1
ATOM 676 N N . LEU A 1 91 ? -4.290 7.452 1.902 1.00 98.06 91 LEU A N 1
ATOM 677 C CA . LEU A 1 91 ? -5.487 8.173 2.346 1.00 98.06 91 LEU A CA 1
ATOM 678 C C . LEU A 1 91 ? -6.581 7.215 2.844 1.00 98.06 91 LEU A C 1
ATOM 680 O O . LEU A 1 91 ? -7.192 7.432 3.891 1.00 98.06 91 LEU A O 1
ATOM 684 N N . ARG A 1 92 ? -6.844 6.132 2.103 1.00 98.00 92 ARG A N 1
ATOM 685 C CA . ARG A 1 92 ? -7.841 5.127 2.508 1.00 98.00 92 ARG A CA 1
ATOM 686 C C . ARG A 1 92 ? -7.418 4.389 3.772 1.00 98.00 92 ARG A C 1
ATOM 688 O O . ARG A 1 92 ? -8.269 4.119 4.619 1.00 98.00 92 ARG A O 1
ATOM 695 N N . ALA A 1 93 ? -6.133 4.077 3.889 1.00 97.94 93 ALA A N 1
ATOM 696 C CA . ALA A 1 93 ? -5.558 3.418 5.046 1.00 97.94 93 ALA A CA 1
ATOM 697 C C . ALA A 1 93 ? -5.689 4.304 6.296 1.00 97.94 93 ALA A C 1
ATOM 699 O O . ALA A 1 93 ? -6.220 3.844 7.300 1.00 97.94 93 ALA A O 1
ATOM 700 N N . GLN A 1 94 ? -5.361 5.596 6.202 1.00 97.56 94 GLN A N 1
ATOM 701 C CA . GLN A 1 94 ? -5.557 6.578 7.276 1.00 97.56 94 GLN A CA 1
ATOM 702 C C . GLN A 1 94 ? -7.021 6.667 7.729 1.00 97.56 94 GLN A C 1
ATOM 704 O O . GLN A 1 94 ? -7.311 6.568 8.920 1.00 97.56 94 GLN A O 1
ATOM 709 N N . LEU A 1 95 ? -7.966 6.780 6.789 1.00 97.50 95 LEU A N 1
ATOM 710 C CA . LEU A 1 95 ? -9.398 6.818 7.113 1.00 97.50 95 LEU A CA 1
ATOM 711 C C . LEU A 1 95 ? -9.879 5.532 7.802 1.00 97.50 95 LEU A C 1
ATOM 713 O O . LEU A 1 95 ? -10.731 5.579 8.693 1.00 97.50 95 LEU A O 1
ATOM 717 N N . LEU A 1 96 ? -9.355 4.376 7.387 1.00 96.50 96 LEU A N 1
ATOM 718 C CA . LEU A 1 96 ? -9.684 3.098 8.008 1.00 96.50 96 LEU A CA 1
ATOM 719 C C . LEU A 1 96 ? -9.078 2.987 9.413 1.00 96.50 96 LEU A C 1
ATOM 721 O O . LEU A 1 96 ? -9.780 2.553 10.324 1.00 96.50 96 LEU A O 1
ATOM 725 N N . THR A 1 97 ? -7.841 3.442 9.610 1.00 96.69 97 THR A N 1
ATOM 726 C CA . THR A 1 97 ? -7.188 3.521 10.925 1.00 96.69 97 THR A CA 1
ATOM 727 C C . THR A 1 97 ? -7.988 4.388 11.893 1.00 96.69 97 THR A C 1
ATOM 729 O O . THR A 1 97 ? -8.302 3.939 12.993 1.00 96.69 97 THR A O 1
ATOM 732 N N . GLU A 1 98 ? -8.425 5.577 11.472 1.00 95.25 98 GLU A N 1
ATOM 733 C CA . GLU A 1 98 ? -9.282 6.449 12.287 1.00 95.25 98 GLU A CA 1
ATOM 734 C C . GLU A 1 98 ? -10.588 5.761 12.695 1.00 95.25 98 GLU A C 1
ATOM 736 O O . GLU A 1 98 ? -11.017 5.818 13.851 1.00 95.25 98 GLU A O 1
ATOM 741 N N . ARG A 1 99 ? -11.218 5.044 11.759 1.00 93.81 99 ARG A N 1
ATOM 742 C CA . ARG A 1 99 ? -12.419 4.261 12.056 1.00 93.81 99 ARG A CA 1
ATOM 743 C C . ARG A 1 99 ? -12.140 3.149 13.070 1.00 93.81 99 ARG A C 1
ATOM 745 O O . ARG A 1 99 ? -12.962 2.933 13.959 1.00 93.81 99 ARG A O 1
ATOM 752 N N . ILE A 1 100 ? -11.014 2.447 12.938 1.00 94.50 100 ILE A N 1
ATOM 753 C CA . ILE A 1 100 ? -10.598 1.400 13.878 1.00 94.50 100 ILE A CA 1
ATOM 754 C C . ILE A 1 100 ? -10.421 2.003 15.275 1.00 94.50 100 ILE A C 1
ATOM 756 O O . ILE A 1 100 ? -10.984 1.485 16.235 1.00 94.50 100 ILE A O 1
ATOM 760 N N . LEU A 1 101 ? -9.736 3.141 15.402 1.00 94.25 101 LEU A N 1
ATOM 761 C CA . LEU A 1 101 ? -9.499 3.793 16.695 1.00 94.25 101 LEU A CA 1
ATOM 762 C C . LEU A 1 101 ? -10.798 4.213 17.406 1.00 94.25 101 LEU A C 1
ATOM 764 O O . LEU A 1 101 ? -10.889 4.095 18.636 1.00 94.25 101 LEU A O 1
ATOM 768 N N . ARG A 1 102 ? -11.819 4.627 16.643 1.00 92.94 102 ARG A N 1
ATOM 769 C CA . ARG A 1 102 ? -13.165 4.971 17.146 1.00 92.94 102 ARG A CA 1
ATOM 770 C C . ARG A 1 102 ? -14.032 3.761 17.495 1.00 92.94 102 ARG A C 1
ATOM 772 O O . ARG A 1 102 ? -15.048 3.918 18.166 1.00 92.94 102 ARG A O 1
ATOM 779 N N . ALA A 1 103 ? -13.634 2.541 17.128 1.00 90.56 103 ALA A N 1
ATOM 780 C CA . ALA A 1 103 ? -14.410 1.331 17.418 1.00 90.56 103 ALA A CA 1
ATOM 781 C C . ALA A 1 103 ? -14.663 1.111 18.923 1.00 90.56 103 ALA A C 1
ATOM 783 O O . ALA A 1 103 ? -15.614 0.431 19.294 1.00 90.56 103 ALA A O 1
ATOM 784 N N . ARG A 1 104 ? -13.866 1.739 19.801 1.00 84.81 104 ARG A N 1
ATOM 785 C CA . ARG A 1 104 ? -14.074 1.757 21.261 1.00 84.81 104 ARG A CA 1
ATOM 786 C C . ARG A 1 104 ? -15.442 2.298 21.700 1.00 84.81 104 ARG A C 1
ATOM 788 O O . ARG A 1 104 ? -15.876 1.995 22.807 1.00 84.81 104 ARG A O 1
ATOM 795 N N . GLU A 1 105 ? -16.097 3.091 20.857 1.00 86.81 105 GLU A N 1
ATOM 796 C CA . GLU A 1 105 ? -17.379 3.744 21.141 1.00 86.81 105 GLU A CA 1
ATOM 797 C C . GLU A 1 105 ? -18.582 2.816 20.903 1.00 86.81 105 GLU A C 1
ATOM 799 O O . GLU A 1 105 ? -19.689 3.113 21.346 1.00 86.81 105 GLU A O 1
ATOM 804 N N . SER A 1 106 ? -18.388 1.677 20.223 1.00 87.88 106 SER A N 1
ATOM 805 C CA . SER A 1 106 ? -19.465 0.749 19.873 1.00 87.88 106 SER A CA 1
ATOM 806 C C . SER A 1 106 ? -19.017 -0.706 19.949 1.00 87.88 106 SER A C 1
ATOM 808 O O . SER A 1 106 ? -18.069 -1.125 19.287 1.00 87.88 106 SER A O 1
ATOM 810 N N . ARG A 1 107 ? -19.766 -1.523 20.699 1.00 84.62 107 ARG A N 1
ATOM 811 C CA . ARG A 1 107 ? -19.498 -2.963 20.831 1.00 84.62 107 ARG A CA 1
ATOM 812 C C . ARG A 1 107 ? -19.525 -3.683 19.477 1.00 84.62 107 ARG A C 1
ATOM 814 O O . ARG A 1 107 ? -18.706 -4.565 19.243 1.00 84.62 107 ARG A O 1
ATOM 821 N N . ASP A 1 108 ? -20.415 -3.271 18.578 1.00 86.31 108 ASP A N 1
ATOM 822 C CA . ASP A 1 108 ? -20.535 -3.854 17.238 1.00 86.31 108 ASP A CA 1
ATOM 823 C C . ASP A 1 108 ? -19.335 -3.524 16.344 1.00 86.31 108 ASP A C 1
ATOM 825 O O . ASP A 1 108 ? -18.945 -4.338 15.507 1.00 86.31 108 ASP A O 1
ATOM 829 N N . GLU A 1 109 ? -18.744 -2.335 16.497 1.00 87.38 109 GLU A N 1
ATOM 830 C CA . GLU A 1 109 ? -17.524 -1.977 15.769 1.00 87.38 109 GLU A CA 1
ATOM 831 C C . GLU A 1 109 ? -16.292 -2.652 16.384 1.00 87.38 109 GLU A C 1
ATOM 833 O O . GLU A 1 109 ? -15.399 -3.043 15.634 1.00 87.38 109 GLU A O 1
ATOM 838 N N . LEU A 1 110 ? -16.271 -2.890 17.703 1.00 86.38 110 LEU A N 1
ATOM 839 C CA . LEU A 1 110 ? -15.201 -3.632 18.380 1.00 86.38 110 LEU A CA 1
ATOM 840 C C . LEU A 1 110 ? -15.038 -5.051 17.804 1.00 86.38 110 LEU A C 1
ATOM 842 O O . LEU A 1 110 ? -13.923 -5.476 17.513 1.00 86.38 110 LEU A O 1
ATOM 846 N N . PHE A 1 111 ? -16.144 -5.751 17.525 1.00 86.44 111 PHE A N 1
ATOM 847 C CA . PHE A 1 111 ? -16.113 -7.067 16.866 1.00 86.44 111 PHE A CA 1
ATOM 848 C C . PHE A 1 111 ? -15.586 -7.034 15.424 1.00 86.44 111 PHE A C 1
ATOM 850 O O . PHE A 1 111 ? -15.210 -8.070 14.878 1.00 86.44 111 PHE A O 1
ATOM 857 N N . LYS A 1 112 ? -15.556 -5.860 14.783 1.00 90.00 112 LYS A N 1
ATOM 858 C CA . LYS A 1 112 ? -15.052 -5.685 13.414 1.00 90.00 112 LYS A CA 1
ATOM 859 C C . LYS A 1 112 ? -13.596 -5.231 13.376 1.00 90.00 112 LYS A C 1
ATOM 861 O O . LYS A 1 112 ? -13.054 -5.141 12.279 1.00 90.00 112 LYS A O 1
ATOM 866 N N . VAL A 1 113 ? -12.965 -4.948 14.520 1.00 92.62 113 VAL A N 1
ATOM 867 C CA . VAL A 1 113 ? -11.590 -4.420 14.582 1.00 92.62 113 VAL A CA 1
ATOM 868 C C . VAL A 1 113 ? -10.608 -5.339 13.873 1.00 92.62 113 VAL A C 1
ATOM 870 O O . VAL A 1 113 ? -9.924 -4.869 12.973 1.00 92.62 113 VAL A O 1
ATOM 873 N N . VAL A 1 114 ? -10.602 -6.636 14.197 1.00 91.94 114 VAL A N 1
ATOM 874 C CA . VAL A 1 114 ? -9.704 -7.617 13.558 1.00 91.94 114 VAL A CA 1
ATOM 875 C C . VAL A 1 114 ? -9.902 -7.619 12.043 1.00 91.94 114 VAL A C 1
ATOM 877 O O . VAL A 1 114 ? -8.960 -7.400 11.296 1.00 91.94 114 VAL A O 1
ATOM 880 N N . LYS A 1 115 ? -11.154 -7.701 11.580 1.00 93.19 115 LYS A N 1
ATOM 881 C CA . LYS A 1 115 ? -11.472 -7.664 10.146 1.00 93.19 115 LYS A CA 1
ATOM 882 C C . LYS A 1 115 ? -11.053 -6.355 9.460 1.00 93.19 115 LYS A C 1
ATOM 884 O O . LYS A 1 115 ? -10.715 -6.350 8.279 1.00 93.19 115 LYS A O 1
ATOM 889 N N . ASN A 1 116 ? -11.150 -5.226 10.156 1.00 94.62 116 ASN A N 1
ATOM 890 C CA . ASN A 1 116 ? -10.725 -3.937 9.618 1.00 94.62 116 ASN A CA 1
ATOM 891 C C . ASN A 1 116 ? -9.195 -3.816 9.589 1.00 94.62 116 ASN A C 1
ATOM 893 O O . ASN A 1 116 ? -8.687 -3.197 8.661 1.00 94.62 116 ASN A O 1
ATOM 897 N N . LEU A 1 117 ? -8.483 -4.413 10.551 1.00 94.31 117 LEU A N 1
ATOM 898 C CA . LEU A 1 117 ? -7.023 -4.534 10.529 1.00 94.31 117 LEU A CA 1
ATOM 899 C C . LEU A 1 117 ? -6.568 -5.430 9.374 1.00 94.31 117 LEU A C 1
ATOM 901 O O . LEU A 1 117 ? -5.725 -4.997 8.601 1.00 94.31 117 LEU A O 1
ATOM 905 N N . ASP A 1 118 ? -7.199 -6.590 9.167 1.00 95.25 118 ASP A N 1
ATOM 906 C CA . ASP A 1 118 ? -6.906 -7.456 8.013 1.00 95.25 118 ASP A CA 1
ATOM 907 C C . ASP A 1 118 ? -7.073 -6.683 6.699 1.00 95.25 118 ASP A C 1
ATOM 909 O O . ASP A 1 118 ? -6.190 -6.662 5.849 1.00 95.25 118 ASP A O 1
ATOM 913 N N . ARG A 1 119 ? -8.176 -5.935 6.567 1.00 96.50 119 ARG A N 1
ATOM 914 C CA . ARG A 1 119 ? -8.428 -5.093 5.391 1.00 96.50 119 ARG A CA 1
ATOM 915 C C . ARG A 1 119 ? -7.400 -3.968 5.223 1.00 96.50 119 ARG A C 1
ATOM 917 O O . ARG A 1 119 ? -7.129 -3.556 4.095 1.00 96.50 119 ARG A O 1
ATOM 924 N N . LEU A 1 120 ? -6.901 -3.413 6.326 1.00 97.19 120 LEU A N 1
ATOM 925 C CA . LEU A 1 120 ? -5.853 -2.396 6.313 1.00 97.19 120 LEU A CA 1
ATOM 926 C C . LEU A 1 120 ? -4.546 -2.999 5.787 1.00 97.19 120 LEU A C 1
ATOM 928 O O . LEU A 1 120 ? -3.944 -2.422 4.884 1.00 97.19 120 LEU A O 1
ATOM 932 N N . SER A 1 121 ? -4.169 -4.176 6.289 1.00 97.06 121 SER A N 1
ATOM 933 C CA . SER A 1 121 ? -3.007 -4.935 5.826 1.00 97.06 121 SER A CA 1
ATOM 934 C C . SER A 1 121 ? -3.133 -5.331 4.356 1.00 97.06 121 SER A C 1
ATOM 936 O O . SER A 1 121 ? -2.227 -5.028 3.592 1.00 97.06 121 SER A O 1
ATOM 938 N N . ASP A 1 122 ? -4.269 -5.890 3.920 1.00 96.94 122 ASP A N 1
ATOM 939 C CA . ASP A 1 122 ? -4.516 -6.244 2.512 1.00 96.94 122 ASP A CA 1
ATOM 940 C C . ASP A 1 122 ? -4.296 -5.045 1.578 1.00 96.94 122 ASP A C 1
ATOM 942 O O . ASP A 1 122 ? -3.680 -5.149 0.517 1.00 96.94 122 ASP A O 1
ATOM 946 N N . MET A 1 123 ? -4.802 -3.876 1.975 1.00 95.50 123 MET A N 1
ATOM 947 C CA . MET A 1 123 ? -4.707 -2.652 1.186 1.00 95.50 123 MET A CA 1
ATOM 948 C C . MET A 1 123 ? -3.272 -2.121 1.091 1.00 95.50 123 MET A C 1
ATOM 950 O O . MET A 1 123 ? -2.892 -1.634 0.031 1.00 95.50 123 MET A O 1
ATOM 954 N N . LEU A 1 124 ? -2.484 -2.211 2.164 1.00 97.81 124 LEU A N 1
ATOM 955 C CA . LEU A 1 124 ? -1.085 -1.779 2.156 1.00 97.81 124 LEU A CA 1
ATOM 956 C C . LEU A 1 124 ? -0.190 -2.800 1.449 1.00 97.81 124 LEU A C 1
ATOM 958 O O . LEU A 1 124 ? 0.500 -2.443 0.495 1.00 97.81 124 LEU A O 1
ATOM 962 N N . CYS A 1 125 ? -0.241 -4.067 1.865 1.00 97.62 125 CYS A N 1
ATOM 963 C CA . CYS A 1 125 ? 0.625 -5.123 1.346 1.00 97.62 125 CYS A CA 1
ATOM 964 C C . CYS A 1 125 ? 0.413 -5.354 -0.150 1.00 97.62 125 CYS A C 1
ATOM 966 O O . CYS A 1 125 ? 1.385 -5.474 -0.879 1.00 97.62 125 CYS A O 1
ATOM 968 N N . SER A 1 126 ? -0.828 -5.293 -0.651 1.00 95.38 126 SER A N 1
ATOM 969 C CA . SER A 1 126 ? -1.073 -5.466 -2.092 1.00 95.38 126 SER A CA 1
ATOM 970 C C . SER A 1 126 ? -0.342 -4.446 -2.975 1.00 95.38 126 SER A C 1
ATOM 972 O O . SER A 1 126 ? 0.066 -4.782 -4.086 1.00 95.38 126 SER A O 1
ATOM 974 N N . VAL A 1 127 ? -0.156 -3.210 -2.503 1.00 96.00 127 VAL A N 1
ATOM 975 C CA . VAL A 1 127 ? 0.588 -2.178 -3.243 1.00 96.00 127 VAL A CA 1
ATOM 976 C C . VAL A 1 127 ? 2.088 -2.281 -2.976 1.00 96.00 127 VAL A C 1
ATOM 978 O O . VAL A 1 127 ? 2.872 -2.066 -3.898 1.00 96.00 127 VAL A O 1
ATOM 981 N N . ILE A 1 128 ? 2.489 -2.650 -1.756 1.00 97.56 128 ILE A N 1
ATOM 982 C CA . ILE A 1 128 ? 3.895 -2.885 -1.392 1.00 97.56 128 ILE A CA 1
ATOM 983 C C . ILE A 1 128 ? 4.478 -4.035 -2.222 1.00 97.56 128 ILE A C 1
ATOM 985 O O . ILE A 1 128 ? 5.506 -3.838 -2.864 1.00 97.56 128 ILE A O 1
ATOM 989 N N . ASP A 1 129 ? 3.798 -5.180 -2.296 1.00 96.56 129 ASP A N 1
ATOM 990 C CA . ASP A 1 129 ? 4.246 -6.363 -3.046 1.00 96.56 129 ASP A CA 1
ATOM 991 C C . ASP A 1 129 ? 4.366 -6.056 -4.547 1.00 96.56 129 ASP A C 1
ATOM 993 O O . ASP A 1 129 ? 5.313 -6.453 -5.229 1.00 96.56 129 ASP A O 1
ATOM 997 N N . LEU A 1 130 ? 3.410 -5.289 -5.076 1.00 94.81 130 LEU A N 1
ATOM 998 C CA . LEU A 1 130 ? 3.443 -4.815 -6.453 1.00 94.81 130 LEU A CA 1
ATOM 999 C C . LEU A 1 130 ? 4.634 -3.873 -6.698 1.00 94.81 130 LEU A C 1
ATOM 1001 O O . LEU A 1 130 ? 5.325 -4.002 -7.712 1.00 94.81 130 LEU A O 1
ATOM 1005 N N . ALA A 1 131 ? 4.875 -2.923 -5.795 1.00 95.88 131 ALA A N 1
ATOM 1006 C CA . ALA A 1 131 ? 6.012 -2.016 -5.882 1.00 95.88 131 ALA A CA 1
ATOM 1007 C C . ALA A 1 131 ? 7.340 -2.782 -5.785 1.00 95.88 131 ALA A C 1
ATOM 1009 O O . ALA A 1 131 ? 8.258 -2.505 -6.557 1.00 95.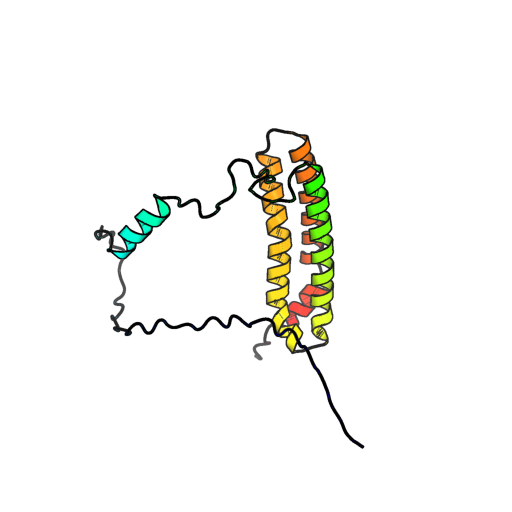88 131 ALA A O 1
ATOM 1010 N N . GLU A 1 132 ? 7.415 -3.794 -4.917 1.00 97.00 132 GLU A N 1
ATOM 1011 C CA . GLU A 1 132 ? 8.564 -4.686 -4.772 1.00 97.00 132 GLU A CA 1
ATOM 1012 C C . GLU A 1 132 ? 8.850 -5.466 -6.059 1.00 97.00 132 GLU A C 1
ATOM 1014 O O . GLU A 1 132 ? 10.000 -5.558 -6.494 1.00 97.00 132 GLU A O 1
ATOM 1019 N N . LEU A 1 133 ? 7.817 -5.966 -6.732 1.00 95.75 133 LEU A N 1
ATOM 1020 C CA . LEU A 1 133 ? 7.990 -6.620 -8.023 1.00 95.75 133 LEU A CA 1
ATOM 1021 C C . LEU A 1 133 ? 8.543 -5.649 -9.079 1.00 95.75 133 LEU A C 1
ATOM 1023 O O . LEU A 1 133 ? 9.508 -5.973 -9.772 1.00 95.75 133 LEU A O 1
ATOM 1027 N N . ILE A 1 134 ? 7.971 -4.448 -9.196 1.00 95.38 134 ILE A N 1
ATOM 1028 C CA . ILE A 1 134 ? 8.375 -3.477 -10.224 1.00 95.38 134 ILE A CA 1
ATOM 1029 C C . ILE A 1 134 ? 9.798 -2.969 -10.008 1.00 95.38 134 ILE A C 1
ATOM 1031 O O . ILE A 1 134 ? 10.578 -2.962 -10.961 1.00 95.38 134 ILE A O 1
ATOM 1035 N N . ARG A 1 135 ? 10.183 -2.612 -8.777 1.00 96.56 135 ARG A N 1
ATOM 1036 C CA . ARG A 1 135 ? 11.545 -2.125 -8.497 1.00 96.56 135 ARG A CA 1
ATOM 1037 C C . ARG A 1 135 ? 12.634 -3.164 -8.783 1.00 96.56 135 ARG A C 1
ATOM 1039 O O . ARG A 1 135 ? 13.767 -2.785 -9.065 1.00 96.56 135 ARG A O 1
ATOM 1046 N N . ASN A 1 136 ? 12.301 -4.456 -8.706 1.00 97.25 136 ASN A N 1
ATOM 1047 C CA . ASN A 1 136 ? 13.253 -5.550 -8.904 1.00 97.25 136 ASN A CA 1
ATOM 1048 C C . ASN A 1 136 ? 13.260 -6.105 -10.341 1.00 97.25 136 ASN A C 1
ATOM 1050 O O . ASN A 1 136 ? 14.271 -6.665 -10.759 1.00 97.25 136 ASN A O 1
ATOM 1054 N N . ALA A 1 137 ? 12.158 -5.978 -11.091 1.00 95.00 137 ALA A N 1
ATOM 1055 C CA . ALA A 1 137 ? 11.991 -6.656 -12.382 1.00 95.00 137 ALA A CA 1
ATOM 1056 C C . ALA A 1 137 ? 11.760 -5.727 -13.585 1.00 95.00 137 ALA A C 1
ATOM 1058 O O . ALA A 1 137 ? 11.893 -6.179 -14.725 1.00 95.00 137 ALA A O 1
ATOM 1059 N N . HIS A 1 138 ? 11.395 -4.455 -13.383 1.00 95.31 138 HIS A N 1
ATOM 1060 C CA . HIS A 1 138 ? 11.060 -3.573 -14.501 1.00 95.31 138 HIS A CA 1
ATOM 1061 C C . HIS A 1 138 ? 12.324 -3.048 -15.216 1.00 95.31 138 HIS A C 1
ATOM 1063 O O . HIS A 1 138 ? 13.236 -2.551 -14.555 1.00 95.31 138 HIS A O 1
ATOM 1069 N N . PRO A 1 139 ? 12.403 -3.115 -16.561 1.00 95.19 139 PRO A N 1
ATOM 1070 C CA . PRO A 1 139 ? 13.602 -2.706 -17.302 1.00 95.19 139 PRO A CA 1
ATOM 1071 C C . PRO A 1 139 ? 13.799 -1.183 -17.367 1.00 95.19 139 PRO A C 1
ATOM 1073 O O . PRO A 1 139 ? 14.927 -0.708 -17.490 1.00 95.19 139 PRO A O 1
ATOM 1076 N N . ASP A 1 140 ? 12.710 -0.414 -17.309 1.00 95.75 140 ASP A N 1
ATOM 1077 C CA . ASP A 1 140 ? 12.744 1.053 -17.315 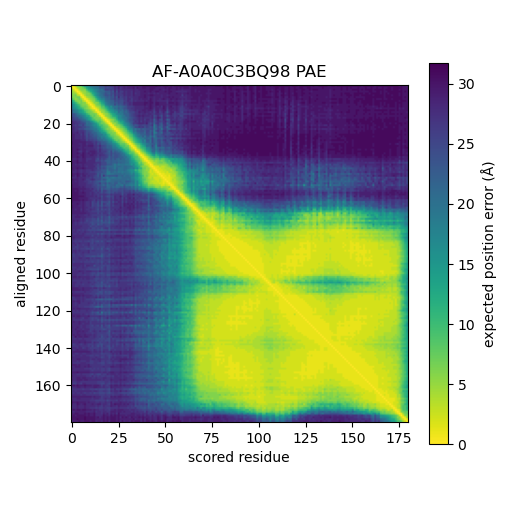1.00 95.75 140 ASP A CA 1
ATOM 1078 C C . ASP A 1 140 ? 12.934 1.609 -15.898 1.00 95.75 140 ASP A C 1
ATOM 1080 O O . ASP A 1 140 ? 12.162 1.294 -14.988 1.00 95.75 140 ASP A O 1
ATOM 1084 N N . ARG A 1 141 ? 13.940 2.476 -15.747 1.00 96.88 141 ARG A N 1
ATOM 1085 C CA . ARG A 1 141 ? 14.319 3.124 -14.488 1.00 96.88 141 ARG A CA 1
ATOM 1086 C C . ARG A 1 141 ? 13.247 4.053 -13.938 1.00 96.88 141 ARG A C 1
ATOM 1088 O O . ARG A 1 141 ? 13.077 4.072 -12.729 1.00 96.88 141 ARG A O 1
ATOM 1095 N N . LEU A 1 142 ? 12.479 4.742 -14.782 1.00 96.75 142 LEU A N 1
ATOM 1096 C CA . LEU A 1 142 ? 11.429 5.643 -14.294 1.00 96.75 142 LEU A CA 1
ATOM 1097 C C . LEU A 1 142 ? 10.366 4.878 -13.498 1.00 96.75 142 LEU A C 1
ATOM 1099 O O . LEU A 1 142 ? 9.912 5.337 -12.455 1.00 96.75 142 LEU A O 1
ATOM 1103 N N . TRP A 1 143 ? 10.010 3.678 -13.958 1.00 95.94 143 TRP A N 1
ATOM 1104 C CA . TRP A 1 143 ? 9.108 2.787 -13.231 1.00 95.94 143 TRP A CA 1
ATOM 1105 C C . TRP A 1 143 ? 9.718 2.270 -11.932 1.00 95.94 143 TRP A C 1
ATOM 1107 O O . TRP A 1 143 ? 9.016 2.204 -10.926 1.00 95.94 143 TRP A O 1
ATOM 1117 N N . VAL A 1 144 ? 11.007 1.918 -11.944 1.00 97.50 144 VAL A N 1
ATOM 1118 C CA . VAL A 1 144 ? 11.730 1.479 -10.742 1.00 97.50 144 VAL A CA 1
ATOM 1119 C C . VAL A 1 144 ? 11.754 2.588 -9.690 1.00 97.50 144 VAL A C 1
ATOM 1121 O O . VAL A 1 144 ? 11.453 2.324 -8.530 1.00 97.50 144 VAL A O 1
ATOM 1124 N N . ASP A 1 145 ? 12.047 3.825 -10.088 1.00 97.94 145 ASP A N 1
ATOM 1125 C CA . ASP A 1 145 ? 12.127 4.972 -9.184 1.00 97.94 145 ASP A CA 1
ATOM 1126 C C . ASP A 1 145 ? 10.751 5.319 -8.596 1.00 97.94 145 ASP A C 1
ATOM 1128 O O . ASP A 1 145 ? 10.618 5.460 -7.381 1.00 97.94 145 ASP A O 1
ATOM 1132 N N . SER A 1 146 ? 9.697 5.357 -9.422 1.00 96.75 146 SER A N 1
ATOM 1133 C CA . SER A 1 146 ? 8.328 5.570 -8.929 1.00 96.75 146 SER A CA 1
ATOM 1134 C C . SER A 1 146 ? 7.841 4.437 -8.017 1.00 96.75 146 SER A C 1
ATOM 1136 O O . SER A 1 146 ? 7.128 4.688 -7.044 1.00 96.75 146 SER A O 1
ATOM 1138 N N . ALA A 1 147 ? 8.221 3.187 -8.296 1.00 96.81 147 ALA A N 1
ATOM 1139 C CA . ALA A 1 147 ? 7.907 2.059 -7.423 1.00 96.81 147 ALA A CA 1
ATOM 1140 C C . ALA A 1 147 ? 8.679 2.126 -6.096 1.00 96.81 147 ALA A C 1
ATOM 1142 O O . ALA A 1 147 ? 8.104 1.824 -5.054 1.00 96.81 147 ALA A O 1
ATOM 1143 N N . ASN A 1 148 ? 9.941 2.566 -6.108 1.00 98.00 148 ASN A N 1
ATOM 1144 C CA . ASN A 1 148 ? 10.711 2.799 -4.885 1.00 98.00 148 ASN A CA 1
ATOM 1145 C C . ASN A 1 148 ? 10.057 3.867 -4.001 1.00 98.00 148 ASN A C 1
ATOM 1147 O O . ASN A 1 148 ? 9.863 3.617 -2.816 1.00 98.00 148 ASN A O 1
ATOM 1151 N N . GLU A 1 149 ? 9.641 5.002 -4.570 1.00 97.62 149 GLU A N 1
ATOM 1152 C CA . GLU A 1 149 ? 8.942 6.053 -3.815 1.00 97.62 149 GLU A CA 1
ATOM 1153 C C . GLU A 1 149 ? 7.641 5.525 -3.181 1.00 97.62 149 GLU A C 1
ATOM 1155 O O . GLU A 1 149 ? 7.358 5.761 -2.004 1.00 97.62 149 GLU A O 1
ATOM 1160 N N . ALA A 1 150 ? 6.848 4.771 -3.952 1.00 97.00 150 ALA A N 1
ATOM 1161 C CA . ALA A 1 150 ? 5.619 4.153 -3.462 1.00 97.00 150 ALA A CA 1
ATOM 1162 C C . ALA A 1 150 ? 5.887 3.147 -2.328 1.00 97.00 150 ALA A C 1
ATOM 1164 O O . ALA A 1 150 ? 5.177 3.154 -1.320 1.00 97.00 150 ALA A O 1
ATOM 1165 N N . TYR A 1 151 ? 6.912 2.306 -2.489 1.00 9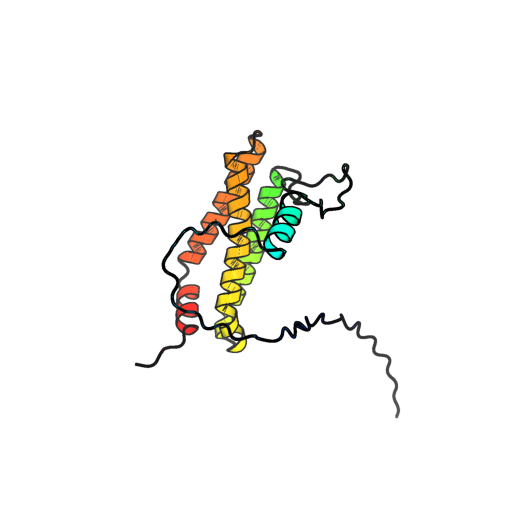8.06 151 TYR A N 1
ATOM 1166 C CA . TYR A 1 151 ? 7.335 1.326 -1.493 1.00 98.06 151 TYR A CA 1
ATOM 1167 C C . TYR A 1 151 ? 7.751 2.013 -0.188 1.00 98.06 151 TYR A C 1
ATOM 1169 O O . TYR A 1 151 ? 7.208 1.695 0.868 1.00 98.06 151 TYR A O 1
ATOM 1177 N N . GLU A 1 152 ? 8.650 2.999 -0.255 1.00 97.94 152 GLU A N 1
ATOM 1178 C CA . GLU A 1 152 ? 9.134 3.737 0.917 1.00 97.94 152 GLU A CA 1
ATOM 1179 C C . GLU A 1 152 ? 7.983 4.399 1.680 1.00 97.94 152 GLU A C 1
ATOM 1181 O O . GLU A 1 152 ? 7.838 4.184 2.885 1.00 97.94 152 GLU A O 1
ATOM 1186 N N . LYS A 1 153 ? 7.103 5.115 0.968 1.00 97.75 153 LYS A N 1
ATOM 1187 C CA . LYS A 1 153 ? 5.948 5.812 1.551 1.00 97.75 153 LYS A CA 1
ATOM 1188 C C . LYS A 1 153 ? 5.004 4.865 2.302 1.00 97.75 153 LYS A C 1
ATOM 1190 O O . LYS A 1 153 ? 4.546 5.175 3.403 1.00 97.75 153 LYS A O 1
ATOM 1195 N N . LEU A 1 154 ? 4.678 3.711 1.717 1.00 98.06 154 LEU A N 1
ATOM 1196 C CA . LEU A 1 154 ? 3.743 2.765 2.336 1.00 98.06 154 LEU A CA 1
ATOM 1197 C C . LEU A 1 154 ? 4.394 1.944 3.455 1.00 98.06 154 LEU A C 1
ATOM 1199 O O . LEU A 1 154 ? 3.742 1.693 4.471 1.00 98.06 154 LEU A O 1
ATOM 1203 N N . CYS A 1 155 ? 5.671 1.577 3.321 1.00 97.81 155 CYS A N 1
ATOM 1204 C CA . CYS A 1 155 ? 6.426 0.927 4.391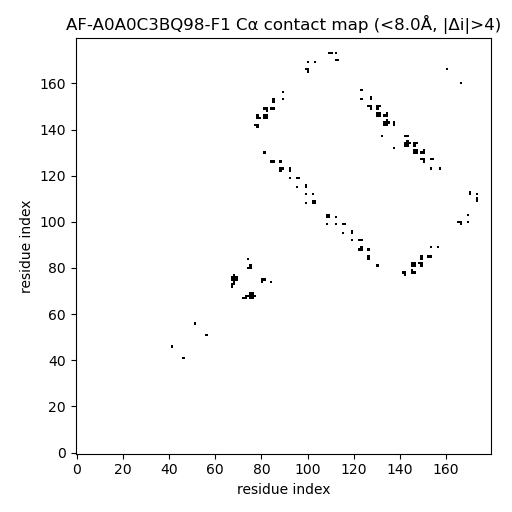 1.00 97.81 155 CYS A CA 1
ATOM 1205 C C . CYS A 1 155 ? 6.606 1.847 5.604 1.00 97.81 155 CYS A C 1
ATOM 1207 O O . CYS A 1 155 ? 6.477 1.386 6.738 1.00 97.81 155 CYS A O 1
ATOM 1209 N N . GLU A 1 156 ? 6.845 3.143 5.394 1.00 97.81 156 GLU A N 1
ATOM 1210 C CA . GLU A 1 156 ? 6.880 4.130 6.475 1.00 97.81 156 GLU A CA 1
ATOM 1211 C C . GLU A 1 156 ? 5.551 4.150 7.237 1.00 97.81 156 GLU A C 1
ATOM 1213 O O . GLU A 1 156 ? 5.528 3.999 8.462 1.00 97.81 156 GLU A O 1
ATOM 1218 N N . PHE A 1 157 ? 4.427 4.250 6.523 1.00 97.94 157 PHE A N 1
ATOM 1219 C CA . PHE A 1 157 ? 3.116 4.234 7.164 1.00 97.94 157 PHE A CA 1
ATOM 1220 C C . PHE A 1 157 ? 2.836 2.916 7.900 1.00 97.94 157 PHE A C 1
ATOM 1222 O O . PHE A 1 157 ? 2.294 2.928 9.004 1.00 97.94 157 PHE A O 1
ATOM 1229 N N . MET A 1 158 ? 3.254 1.777 7.345 1.00 96.81 158 MET A N 1
ATOM 1230 C CA . MET A 1 158 ? 3.160 0.481 8.018 1.00 96.81 158 MET A CA 1
ATOM 1231 C C . MET A 1 158 ? 3.963 0.454 9.328 1.00 96.81 158 MET A C 1
ATOM 1233 O O . MET A 1 158 ? 3.464 -0.040 10.338 1.00 96.81 158 MET A O 1
ATOM 1237 N N . ASN A 1 159 ? 5.167 1.032 9.353 1.00 96.19 159 ASN A N 1
ATOM 1238 C CA . ASN A 1 159 ? 5.969 1.137 10.575 1.00 96.19 159 ASN A CA 1
ATOM 1239 C C . ASN A 1 159 ? 5.277 2.000 11.640 1.00 96.19 159 ASN A C 1
ATOM 1241 O O . ASN A 1 159 ? 5.261 1.632 12.819 1.00 96.19 159 ASN A O 1
ATOM 1245 N N . ILE A 1 160 ? 4.648 3.106 11.228 1.00 96.38 160 ILE A N 1
ATOM 1246 C CA . ILE A 1 160 ? 3.826 3.941 12.116 1.00 96.38 160 ILE A CA 1
ATOM 1247 C C . ILE A 1 160 ? 2.676 3.115 12.709 1.00 96.38 160 ILE A C 1
ATOM 1249 O O . ILE A 1 160 ? 2.473 3.129 13.921 1.00 96.38 160 ILE A O 1
ATOM 1253 N N . LEU A 1 161 ? 1.943 2.357 11.888 1.00 95.12 161 LEU A N 1
ATOM 1254 C CA . LEU A 1 161 ? 0.840 1.512 12.360 1.00 95.12 161 LEU A CA 1
ATOM 1255 C C . LEU A 1 161 ? 1.306 0.428 13.339 1.00 95.12 161 LEU A C 1
ATOM 1257 O O . LEU A 1 161 ? 0.695 0.255 14.393 1.00 95.12 161 LEU A O 1
ATOM 1261 N N . ASN A 1 162 ? 2.404 -0.263 13.025 1.00 93.56 162 ASN A N 1
ATOM 1262 C CA . ASN A 1 162 ? 2.951 -1.350 13.843 1.00 93.56 162 ASN A CA 1
ATOM 1263 C C . ASN A 1 162 ? 3.449 -0.879 15.220 1.00 93.56 162 ASN A C 1
ATOM 1265 O O . ASN A 1 162 ? 3.543 -1.678 16.149 1.00 93.56 162 ASN A O 1
ATOM 1269 N N . THR A 1 163 ? 3.746 0.414 15.367 1.00 94.00 163 THR A N 1
ATOM 1270 C CA . THR A 1 163 ? 4.185 1.037 16.627 1.00 94.00 163 THR A CA 1
ATOM 1271 C C . THR A 1 163 ? 3.087 1.865 17.302 1.00 94.00 163 THR A C 1
ATOM 1273 O O . THR A 1 163 ? 3.316 2.499 18.334 1.00 94.00 163 THR A O 1
ATOM 1276 N N . HIS A 1 164 ? 1.866 1.855 16.760 1.00 95.19 164 HIS A N 1
ATOM 1277 C CA . HIS A 1 164 ? 0.790 2.717 17.229 1.00 95.19 164 HIS A CA 1
ATOM 1278 C C . HIS A 1 164 ? 0.148 2.195 18.526 1.00 95.19 164 HIS A C 1
ATOM 1280 O O . HIS A 1 164 ? -0.695 1.292 18.519 1.00 95.19 164 HIS A O 1
ATOM 1286 N N . VAL A 1 165 ? 0.450 2.852 19.650 1.00 93.38 165 VAL A N 1
ATOM 1287 C CA . VAL A 1 165 ? -0.051 2.492 20.993 1.00 93.38 165 VAL A CA 1
ATOM 1288 C C . VAL A 1 165 ? -1.581 2.388 21.039 1.00 93.38 165 VAL A C 1
ATOM 1290 O O . VAL A 1 165 ? -2.133 1.448 21.600 1.00 93.38 165 VAL A O 1
ATOM 1293 N N . GLY A 1 166 ? -2.303 3.300 20.383 1.00 91.19 166 GLY A N 1
ATOM 1294 C CA . GLY A 1 166 ? -3.769 3.268 20.383 1.00 91.19 166 GLY A CA 1
ATOM 1295 C C . GLY A 1 166 ? -4.384 2.046 19.682 1.00 91.19 166 GLY A C 1
ATOM 1296 O O . GLY A 1 166 ? -5.506 1.670 20.022 1.00 91.19 166 GLY A O 1
ATOM 1297 N N . LEU A 1 167 ? -3.667 1.431 18.730 1.00 91.62 167 LEU A N 1
ATOM 1298 C CA . LEU A 1 167 ? -4.111 0.204 18.060 1.00 91.62 167 LEU A CA 1
ATOM 1299 C C . LEU A 1 167 ? -3.816 -1.009 18.946 1.00 91.62 167 LEU A C 1
ATOM 1301 O O . LEU A 1 167 ? -4.670 -1.884 19.072 1.00 91.62 167 LEU A O 1
ATOM 1305 N N . TYR A 1 168 ? -2.663 -1.012 19.618 1.00 90.69 168 TYR A N 1
ATOM 1306 C CA . TYR A 1 168 ? -2.303 -2.024 20.611 1.00 90.69 168 TYR A CA 1
ATOM 1307 C C . TYR A 1 168 ? -3.340 -2.120 21.744 1.00 90.69 168 TYR A C 1
ATOM 1309 O O . TYR A 1 168 ? -3.888 -3.193 21.996 1.00 90.69 168 TYR A O 1
ATOM 1317 N N . GLU A 1 169 ? -3.693 -0.987 22.358 1.00 89.31 169 GLU A N 1
ATOM 1318 C CA . GLU A 1 169 ? -4.697 -0.935 23.433 1.00 89.31 169 GLU A CA 1
ATOM 1319 C C . GLU A 1 169 ? -6.075 -1.433 22.971 1.00 89.31 169 GLU A C 1
ATOM 1321 O O . GLU A 1 169 ? -6.793 -2.133 23.691 1.00 89.31 169 GLU A O 1
ATOM 1326 N N . LEU A 1 170 ? -6.458 -1.088 21.738 1.00 88.56 170 LEU A N 1
ATOM 1327 C CA . LEU A 1 170 ? -7.713 -1.543 21.154 1.00 88.56 170 LEU A CA 1
ATOM 1328 C C . LEU A 1 170 ? -7.708 -3.061 20.950 1.00 88.56 170 LEU A C 1
ATOM 1330 O O . LEU A 1 170 ? -8.690 -3.719 21.290 1.00 88.56 170 LEU A O 1
ATOM 1334 N N . PHE A 1 171 ? -6.612 -3.613 20.429 1.00 84.69 171 PHE A N 1
ATOM 1335 C CA . PHE A 1 171 ? -6.467 -5.048 20.214 1.00 84.69 171 PHE A CA 1
ATOM 1336 C C . PHE A 1 171 ? -6.570 -5.822 21.531 1.00 84.69 171 PHE A C 1
ATOM 1338 O O . PHE A 1 171 ? -7.372 -6.752 21.628 1.00 84.69 171 PHE A O 1
ATOM 1345 N N . PHE A 1 172 ? -5.872 -5.377 22.579 1.00 84.38 172 PHE A N 1
ATOM 1346 C CA . PHE A 1 172 ? -5.953 -5.996 23.904 1.00 84.38 172 PHE A CA 1
ATOM 1347 C C . PHE A 1 172 ? -7.394 -6.056 24.430 1.00 84.38 172 PHE A C 1
ATOM 1349 O O . PHE A 1 172 ? -7.829 -7.068 24.970 1.00 84.38 172 PHE A O 1
ATOM 1356 N N . ARG A 1 173 ? -8.182 -5.001 24.195 1.00 81.06 173 ARG A N 1
ATOM 1357 C CA . ARG A 1 173 ? -9.594 -4.937 24.598 1.00 81.06 173 ARG A CA 1
ATOM 1358 C C . ARG A 1 173 ? -10.530 -5.804 23.747 1.00 81.06 173 ARG A C 1
ATOM 1360 O O . ARG A 1 173 ? -11.616 -6.150 24.208 1.00 81.06 173 ARG A O 1
ATOM 1367 N N . THR A 1 174 ? -10.154 -6.113 22.505 1.00 78.62 174 THR A N 1
ATOM 1368 C CA . THR A 1 174 ? -10.923 -7.020 21.631 1.00 78.62 174 THR A CA 1
ATOM 1369 C C . THR A 1 174 ? -10.711 -8.488 21.975 1.00 78.62 174 THR A C 1
ATOM 1371 O O . THR A 1 174 ? -11.590 -9.304 21.691 1.00 78.62 174 THR A O 1
ATOM 1374 N N . LEU A 1 175 ? -9.576 -8.831 22.593 1.00 72.81 175 LEU A N 1
ATOM 1375 C CA . LEU A 1 175 ? -9.330 -10.189 23.046 1.00 72.81 175 LEU A CA 1
ATOM 1376 C C . LEU A 1 175 ? -10.271 -10.498 24.216 1.00 72.81 175 LEU A C 1
ATOM 1378 O O . LEU A 1 175 ? -10.358 -9.713 25.164 1.00 72.81 175 LEU A O 1
ATOM 1382 N N . PRO A 1 176 ? -11.006 -11.621 24.173 1.00 64.31 176 PRO A N 1
ATOM 1383 C CA . PRO A 1 176 ? -11.740 -12.064 25.338 1.00 64.31 176 PRO A CA 1
ATOM 1384 C C . PRO A 1 176 ? -10.708 -12.309 26.434 1.00 64.31 176 PRO A C 1
ATOM 1386 O O . PRO A 1 176 ? -9.873 -13.202 26.309 1.00 64.31 176 PRO A O 1
ATOM 1389 N N . LEU A 1 177 ? -10.751 -11.503 27.497 1.00 52.66 177 LEU A N 1
ATOM 1390 C CA . LEU A 1 177 ? -10.101 -11.855 28.748 1.00 52.66 177 LEU A CA 1
ATOM 1391 C C . LEU A 1 177 ? -10.714 -13.194 29.160 1.00 52.66 177 LEU A C 1
ATOM 1393 O O . LEU A 1 177 ? -11.838 -13.256 29.661 1.00 52.66 177 LEU A O 1
ATOM 1397 N N . SER A 1 178 ? -10.013 -14.286 28.870 1.00 46.59 178 SER A N 1
ATOM 1398 C CA . SER A 1 178 ? -10.205 -15.544 29.566 1.00 46.59 178 SER A CA 1
ATOM 1399 C C . SER A 1 178 ? -9.895 -15.237 31.023 1.00 46.59 178 SER A C 1
ATOM 1401 O O . SER A 1 178 ? -8.730 -15.182 31.410 1.00 46.59 178 SER A O 1
ATOM 1403 N N . ASN A 1 179 ? -10.952 -14.911 31.774 1.00 42.50 179 ASN A N 1
ATOM 1404 C CA . ASN A 1 179 ? -10.926 -14.757 33.219 1.00 42.50 179 ASN A CA 1
ATOM 1405 C C . ASN A 1 179 ? -10.223 -15.988 33.792 1.00 42.50 179 ASN A C 1
ATOM 1407 O O . ASN A 1 179 ? -10.736 -17.101 33.655 1.00 42.50 179 ASN A O 1
ATOM 1411 N N . HIS A 1 180 ? -9.051 -15.765 34.372 1.00 39.22 180 HIS A N 1
ATOM 1412 C CA . HIS A 1 180 ? -8.405 -16.705 35.269 1.00 39.22 180 HIS A CA 1
ATOM 1413 C C . HIS A 1 180 ? -8.719 -16.295 36.703 1.00 39.22 180 HIS A C 1
ATOM 1415 O O . HIS A 1 180 ? -8.722 -15.070 36.965 1.00 39.22 180 HIS A O 1
#

Nearest PDB structures (foldseek):
  2jk3-assembly1_A  TM=3.276E-01  e=9.829E+00  Bacillus cereus

Organism: Piloderma croceum (strain F 1598) (NCBI:txid765440)

pLDDT: mean 78.15, std 20.16, range [34.78, 98.06]

Secondary structure (DSSP, 8-state):
---------------------------------------PPPPHHHHHHHHHHHS--------TT----GGG-TT-SSTHHHHHHHHHHHHHHHHHHHHHHHGGG-HHHHTTHHHHHHHHHHHHHHHHHHHHHHHHH-SSHHHHHHHHHHHHHHHHHHHHHHT-HHHHHHHHHHS-----

Sequence (180 aa):
MLARTARNALLKPSSRFRGCLHAKRNVVHVASRSASTVTLPASVDDIALVSLFDQPKNGFKSSPFAYTGIFGHPTLISPNAFTALADATLLRAQLLTERILRARESRDELFKVVKNLDRLSDMLCSVIDLAELIRNAHPDRLWVDSANEAYEKLCEFMNILNTHVGLYELFFRTLPLSNH